Protein AF-A0A3N4K0V0-F1 (afdb_monomer)

Structure (mmCIF, N/CA/C/O backbone):
data_AF-A0A3N4K0V0-F1
#
_entry.id   AF-A0A3N4K0V0-F1
#
loop_
_atom_site.group_PDB
_atom_site.id
_atom_site.type_symbol
_atom_site.label_atom_id
_atom_site.label_alt_id
_atom_site.label_comp_id
_atom_site.label_asym_id
_atom_site.label_entity_id
_atom_site.label_seq_id
_atom_site.pdbx_PDB_ins_code
_atom_site.Cartn_x
_atom_site.Cartn_y
_atom_site.Cartn_z
_atom_site.occupancy
_atom_site.B_iso_or_equiv
_atom_site.auth_seq_id
_atom_site.auth_comp_id
_atom_site.auth_asym_id
_atom_site.auth_atom_id
_atom_site.pdbx_PDB_model_num
ATOM 1 N N . MET A 1 1 ? -32.988 -6.439 -6.961 1.00 41.31 1 MET A N 1
ATOM 2 C CA . MET A 1 1 ? -33.880 -6.142 -5.825 1.00 41.31 1 MET A CA 1
ATOM 3 C C . MET A 1 1 ? -33.359 -4.898 -5.135 1.00 41.31 1 MET A C 1
ATOM 5 O O . MET A 1 1 ? -32.153 -4.796 -4.971 1.00 41.31 1 MET A O 1
ATOM 9 N N . SER A 1 2 ? -34.282 -3.987 -4.830 1.00 41.78 2 SER A N 1
ATOM 10 C CA . SER A 1 2 ? -34.137 -2.714 -4.108 1.00 41.78 2 SER A CA 1
ATOM 11 C C . SER A 1 2 ? -33.222 -1.644 -4.708 1.00 41.78 2 SER A C 1
ATOM 13 O O . SER A 1 2 ? -32.041 -1.528 -4.411 1.00 41.78 2 SER A O 1
ATOM 15 N N . SER A 1 3 ? -33.860 -0.829 -5.545 1.00 39.66 3 SER A N 1
ATOM 16 C CA . SER A 1 3 ? -33.583 0.585 -5.778 1.00 39.66 3 SER A CA 1
ATOM 17 C C . SER A 1 3 ? -33.967 1.415 -4.550 1.00 39.66 3 SER A C 1
ATOM 19 O O . SER A 1 3 ? -35.097 1.285 -4.080 1.00 39.66 3 SER A O 1
ATOM 21 N N . GLU A 1 4 ? -33.095 2.312 -4.098 1.00 46.34 4 GLU A N 1
ATOM 22 C CA . GLU A 1 4 ? -33.439 3.337 -3.110 1.00 46.34 4 GLU A CA 1
ATOM 23 C C . GLU A 1 4 ? -33.305 4.716 -3.769 1.00 46.34 4 GLU A C 1
ATOM 25 O O . GLU A 1 4 ? -32.221 5.164 -4.141 1.00 46.34 4 GLU A O 1
ATOM 30 N N . GLN A 1 5 ? -34.469 5.312 -4.027 1.00 38.06 5 GLN A N 1
ATOM 31 C CA . GLN A 1 5 ? -34.673 6.660 -4.544 1.00 38.06 5 GLN A CA 1
ATOM 32 C C . GLN A 1 5 ? -34.689 7.629 -3.362 1.00 38.06 5 GLN A C 1
ATOM 34 O O . GLN A 1 5 ? -35.466 7.438 -2.429 1.00 38.06 5 GLN A O 1
ATOM 39 N N . THR A 1 6 ? -33.900 8.696 -3.422 1.00 44.09 6 THR A N 1
ATOM 40 C CA . THR A 1 6 ? -34.051 9.853 -2.535 1.00 44.09 6 THR A CA 1
ATOM 41 C C . THR A 1 6 ? -34.796 10.963 -3.277 1.00 44.09 6 THR A C 1
ATOM 43 O O . THR A 1 6 ? -34.427 11.373 -4.378 1.00 44.09 6 THR A O 1
ATOM 46 N N . ALA A 1 7 ? -35.917 11.381 -2.691 1.00 43.84 7 ALA A N 1
ATOM 47 C CA . ALA A 1 7 ? -36.845 12.381 -3.209 1.00 43.84 7 ALA A CA 1
ATOM 48 C C . ALA A 1 7 ? -36.354 13.823 -2.949 1.00 43.84 7 ALA A C 1
ATOM 50 O O . ALA A 1 7 ? -35.669 14.049 -1.951 1.00 43.84 7 ALA A O 1
ATOM 51 N N . PRO A 1 8 ? -36.727 14.811 -3.786 1.00 46.00 8 PRO A N 1
ATOM 52 C CA . PRO A 1 8 ? -36.491 16.225 -3.504 1.00 46.00 8 PRO A CA 1
ATOM 53 C C . PRO A 1 8 ? -37.665 16.879 -2.754 1.00 46.00 8 PRO A C 1
ATOM 55 O O . PRO A 1 8 ? -38.835 16.669 -3.079 1.00 46.00 8 PRO A O 1
ATOM 58 N N . GLU A 1 9 ? -37.320 17.702 -1.765 1.00 40.44 9 GLU A N 1
ATOM 59 C CA . GLU A 1 9 ? -38.230 18.479 -0.922 1.00 40.44 9 GLU A CA 1
ATOM 60 C C . GLU A 1 9 ? -38.984 19.573 -1.696 1.00 40.44 9 GLU A C 1
ATOM 62 O O . GLU A 1 9 ? -38.449 20.285 -2.548 1.00 40.44 9 GLU A O 1
ATOM 67 N N . THR A 1 10 ? -40.264 19.703 -1.358 1.00 38.12 10 THR A N 1
ATOM 68 C CA . THR A 1 10 ? -41.243 20.646 -1.899 1.00 38.12 10 THR A CA 1
ATOM 69 C C . THR A 1 10 ? -41.242 21.965 -1.119 1.00 38.12 10 THR A C 1
ATOM 71 O O . THR A 1 10 ? -41.500 21.965 0.083 1.00 38.12 10 THR A O 1
ATOM 74 N N . CYS A 1 11 ? -41.057 23.100 -1.800 1.00 35.03 11 CYS A N 1
ATOM 75 C CA . CYS A 1 11 ? -41.307 24.435 -1.240 1.00 35.03 11 CYS A CA 1
ATOM 76 C C . CYS A 1 11 ? -42.774 24.863 -1.473 1.00 35.03 11 CYS A C 1
ATOM 78 O O . CYS A 1 11 ? -43.262 24.736 -2.598 1.00 35.03 11 CYS A O 1
ATOM 80 N N . PRO A 1 12 ? -43.487 25.401 -0.463 1.00 39.50 12 PRO A N 1
ATOM 81 C CA . PRO A 1 12 ? -44.901 25.747 -0.587 1.00 39.50 12 PRO A CA 1
ATOM 82 C C . PRO A 1 12 ? -45.135 27.117 -1.243 1.00 39.50 12 PRO A C 1
ATOM 84 O O . PRO A 1 12 ? -44.586 28.141 -0.834 1.00 39.50 12 PRO A O 1
ATOM 87 N N . SER A 1 13 ? -46.025 27.137 -2.239 1.00 32.25 13 SER A N 1
ATOM 88 C CA . SER A 1 13 ? -46.573 28.336 -2.877 1.00 32.25 13 SER A CA 1
ATOM 89 C C . SER A 1 13 ? -47.616 29.007 -1.978 1.00 32.25 13 SER A C 1
ATOM 91 O O . SER A 1 13 ? -48.658 28.412 -1.694 1.00 32.25 13 SER A O 1
ATOM 93 N N . LYS A 1 14 ? -47.389 30.262 -1.578 1.00 32.72 14 LYS A N 1
ATOM 94 C CA . LYS A 1 14 ? -48.397 31.086 -0.900 1.00 32.72 14 LYS A CA 1
ATOM 95 C C . LYS A 1 14 ? -48.965 32.104 -1.889 1.00 32.72 14 LYS A C 1
ATOM 97 O O . LYS A 1 14 ? -48.286 33.055 -2.267 1.00 32.72 14 LYS A O 1
ATOM 102 N N . LEU A 1 15 ? -50.204 31.860 -2.323 1.00 32.38 15 LEU A N 1
ATOM 103 C CA . LEU A 1 15 ? -51.049 32.839 -3.000 1.00 32.38 15 LEU A CA 1
ATOM 104 C C . LEU A 1 15 ? -51.332 34.008 -2.045 1.00 32.38 15 LEU A C 1
ATOM 106 O O . LEU A 1 15 ? -51.715 33.794 -0.897 1.00 32.38 15 LEU A O 1
ATOM 110 N N . SER A 1 16 ? -51.183 35.230 -2.545 1.00 32.41 16 SER A N 1
ATOM 111 C CA . SER A 1 16 ? -51.644 36.458 -1.903 1.00 32.41 16 SER A CA 1
ATOM 112 C C . SER A 1 16 ? -52.397 37.256 -2.956 1.00 32.41 16 SER A C 1
ATOM 114 O O . SER A 1 16 ? -51.795 37.816 -3.869 1.00 32.41 16 SER A O 1
ATOM 116 N N . GLN A 1 17 ? -53.720 37.228 -2.841 1.00 32.75 17 GLN A N 1
ATOM 117 C CA . GLN A 1 17 ? -54.659 38.010 -3.633 1.00 32.75 17 GLN A CA 1
ATOM 118 C C . GLN A 1 17 ? -54.507 39.491 -3.270 1.00 32.75 17 GLN A C 1
ATOM 120 O O . GLN A 1 17 ? -54.453 39.851 -2.097 1.00 32.75 17 GLN A O 1
ATOM 125 N N . SER A 1 18 ? -54.395 40.331 -4.292 1.00 32.50 18 SER A N 1
ATOM 126 C CA . SER A 1 18 ? -54.397 41.786 -4.200 1.00 32.50 18 SER A CA 1
ATOM 127 C C . SER A 1 18 ? -55.825 42.301 -4.376 1.00 32.50 18 SER A C 1
ATOM 129 O O . SER A 1 18 ? -56.361 42.249 -5.482 1.00 32.50 18 SER A O 1
ATOM 131 N N . GLU A 1 19 ? -56.419 42.813 -3.303 1.00 33.03 19 GLU A N 1
ATOM 132 C CA . GLU A 1 19 ? -57.543 43.749 -3.364 1.00 33.03 19 GLU A CA 1
ATOM 133 C C . GLU A 1 19 ? -56.994 45.179 -3.461 1.00 33.03 19 GLU A C 1
ATOM 135 O O . GLU A 1 19 ? -56.070 45.569 -2.746 1.00 33.03 19 GLU A O 1
ATOM 140 N N . SER A 1 20 ? -57.542 45.973 -4.374 1.00 30.69 20 SER A N 1
ATOM 141 C CA . SER A 1 20 ? -57.322 47.417 -4.449 1.00 30.69 20 SER A CA 1
ATOM 142 C C . SER A 1 20 ? -58.656 48.058 -4.803 1.00 30.69 20 SER A C 1
ATOM 144 O O . SER A 1 20 ? -59.181 47.829 -5.890 1.00 30.69 20 SER A O 1
ATOM 146 N N . ALA A 1 21 ? -59.208 48.806 -3.849 1.00 32.34 21 ALA A N 1
ATOM 147 C CA . ALA A 1 21 ? -60.343 49.698 -4.033 1.00 32.34 21 ALA A CA 1
ATOM 148 C C . ALA A 1 21 ? -59.834 51.128 -4.285 1.00 32.34 21 ALA A C 1
ATOM 150 O O . ALA A 1 21 ? -58.782 51.526 -3.785 1.00 32.34 21 ALA A O 1
ATOM 151 N N . GLU A 1 22 ? -60.589 51.845 -5.109 1.00 30.88 22 GLU A N 1
ATOM 152 C CA . GLU A 1 22 ? -60.308 53.143 -5.723 1.00 30.88 22 GLU A CA 1
ATOM 153 C C . GLU A 1 22 ? -60.374 54.363 -4.779 1.00 30.88 22 GLU A C 1
ATOM 155 O O . GLU A 1 22 ? -60.818 54.280 -3.635 1.00 30.88 22 GLU A O 1
ATOM 160 N N . THR A 1 23 ? -60.056 55.517 -5.395 1.00 28.92 23 THR A N 1
ATOM 161 C CA . THR A 1 23 ? -60.282 56.944 -5.056 1.00 28.92 23 THR A CA 1
ATOM 162 C C . THR A 1 23 ? -59.020 57.674 -4.569 1.00 28.92 23 THR A C 1
ATOM 164 O O . THR A 1 23 ? -58.306 57.179 -3.712 1.00 28.92 23 THR A O 1
ATOM 167 N N . SER A 1 24 ? -58.617 58.837 -5.092 1.00 31.50 24 SER A N 1
ATOM 168 C CA . SER A 1 24 ? -59.225 59.779 -6.040 1.00 31.50 24 SER A CA 1
ATOM 169 C C . SER A 1 24 ? -58.142 60.675 -6.669 1.00 31.50 24 SER A C 1
ATOM 171 O O . SER A 1 24 ? -57.280 61.186 -5.962 1.00 31.50 24 SER A O 1
ATOM 173 N N . ASP A 1 25 ? -58.239 60.839 -7.986 1.00 31.45 25 ASP A N 1
ATOM 174 C CA . ASP A 1 25 ? -58.226 62.086 -8.770 1.00 31.45 25 ASP A CA 1
ATOM 175 C C . ASP A 1 25 ? -57.267 63.252 -8.425 1.00 31.45 25 ASP A C 1
ATOM 177 O O . ASP A 1 25 ? -57.348 63.853 -7.358 1.00 31.45 25 ASP A O 1
ATOM 181 N N . ALA A 1 26 ? -56.452 63.645 -9.416 1.00 31.94 26 ALA A N 1
ATOM 182 C CA . ALA A 1 26 ? -56.262 65.042 -9.835 1.00 31.94 26 ALA A CA 1
ATOM 183 C C . ALA A 1 26 ? -55.381 65.110 -11.097 1.00 31.94 26 ALA A C 1
ATOM 185 O O . ALA A 1 26 ? -54.166 64.899 -11.066 1.00 31.94 26 ALA A O 1
ATOM 186 N N . ALA A 1 27 ? -56.013 65.438 -12.221 1.00 39.12 27 ALA A N 1
ATOM 187 C CA . ALA A 1 27 ? -55.373 65.753 -13.489 1.00 39.12 27 ALA A CA 1
ATOM 188 C C . ALA A 1 27 ? -54.547 67.055 -13.425 1.00 39.12 27 ALA A C 1
ATOM 190 O O . ALA A 1 27 ? -55.022 68.088 -12.955 1.00 39.12 27 ALA A O 1
ATOM 191 N N . SER A 1 28 ? -53.351 67.044 -14.023 1.00 35.94 28 SER A N 1
ATOM 192 C CA . SER A 1 28 ? -52.790 68.242 -14.651 1.00 35.94 28 SER A CA 1
ATOM 193 C C . SER A 1 28 ? -51.857 67.888 -15.810 1.00 35.94 28 SER A C 1
ATOM 195 O O . SER A 1 28 ? -51.161 66.876 -15.812 1.00 35.94 28 SER A O 1
ATOM 197 N N . SER A 1 29 ? -51.942 68.709 -16.844 1.00 37.53 29 SER A N 1
ATOM 198 C CA . SER A 1 29 ? -51.601 68.453 -18.239 1.00 37.53 29 SER A CA 1
ATOM 199 C C . SER A 1 29 ? -50.154 68.781 -18.636 1.00 37.53 29 SER A C 1
ATOM 201 O O . SER A 1 29 ? -49.642 69.833 -18.276 1.00 37.53 29 SER A O 1
ATOM 203 N N . ALA A 1 30 ? -49.616 67.933 -19.524 1.00 46.97 30 ALA A N 1
ATOM 204 C CA . ALA A 1 30 ? -48.718 68.212 -20.659 1.00 46.97 30 ALA A CA 1
ATOM 205 C C . ALA A 1 30 ? -47.314 68.833 -20.441 1.00 46.97 30 ALA A C 1
ATOM 207 O O . ALA A 1 30 ? -47.181 70.034 -20.244 1.00 46.97 30 ALA A O 1
ATOM 208 N N . THR A 1 31 ? -46.268 68.041 -20.736 1.00 40.03 31 THR A N 1
ATOM 209 C CA . THR A 1 31 ? -44.983 68.491 -21.326 1.00 40.03 31 THR A CA 1
ATOM 210 C C . THR A 1 31 ? -44.337 67.371 -22.179 1.00 40.03 31 THR A C 1
ATOM 212 O O . THR A 1 31 ? -44.495 66.190 -21.866 1.00 40.03 31 THR A O 1
ATOM 215 N N . PRO A 1 32 ? -43.604 67.692 -23.268 1.00 48.66 32 PRO A N 1
ATOM 216 C CA . PRO A 1 32 ? -43.057 66.719 -24.226 1.00 48.66 32 PRO A CA 1
ATOM 217 C C . PRO A 1 32 ? -41.686 66.128 -23.831 1.00 48.66 32 PRO A C 1
ATOM 219 O O . PRO A 1 32 ? -41.049 65.470 -24.652 1.00 48.66 32 PRO A O 1
ATOM 222 N N . GLU A 1 33 ? -41.219 66.323 -22.594 1.00 45.56 33 GLU A N 1
ATOM 223 C CA . GLU A 1 33 ? -39.865 65.921 -22.164 1.00 45.56 33 GLU A CA 1
ATOM 224 C C . GLU A 1 33 ? -39.756 64.465 -21.671 1.00 45.56 33 GLU A C 1
ATOM 226 O O . GLU A 1 33 ? -38.675 63.876 -21.677 1.00 45.56 33 GLU A O 1
ATOM 231 N N . LEU A 1 34 ? -40.881 63.824 -21.337 1.00 52.41 34 LEU A N 1
ATOM 232 C CA . LEU A 1 34 ? -40.920 62.426 -20.877 1.00 52.41 34 LEU A CA 1
ATOM 233 C C . LEU A 1 34 ? -40.631 61.401 -21.992 1.00 52.41 34 LEU A C 1
ATOM 235 O O . LEU A 1 34 ? -40.335 60.240 -21.710 1.00 52.41 34 LEU A O 1
ATOM 239 N N . SER A 1 35 ? -40.701 61.808 -23.263 1.00 57.34 35 SER A N 1
ATOM 240 C CA . SER A 1 35 ? -40.492 60.925 -24.419 1.00 57.34 35 SER A CA 1
ATOM 241 C C . SER A 1 35 ? -39.008 60.634 -24.681 1.00 57.34 35 SER A C 1
ATOM 243 O O . SER A 1 35 ? -38.644 59.504 -25.019 1.00 57.34 35 SER A O 1
ATOM 245 N N . ASN A 1 36 ? -38.124 61.610 -24.458 1.00 62.75 36 ASN A N 1
ATOM 246 C CA . ASN A 1 36 ? -36.676 61.438 -24.609 1.00 62.75 36 ASN A CA 1
ATOM 247 C C . ASN A 1 36 ? -36.088 60.556 -23.498 1.00 62.75 36 ASN A C 1
ATOM 249 O O . ASN A 1 36 ? -35.299 59.657 -23.780 1.00 62.75 36 ASN A O 1
ATOM 253 N N . ASP A 1 37 ? -36.543 60.721 -22.257 1.00 69.25 37 ASP A N 1
ATOM 254 C CA . ASP A 1 37 ? -36.121 59.873 -21.136 1.00 69.25 37 ASP A CA 1
ATOM 255 C C . ASP A 1 37 ? -36.690 58.439 -21.263 1.00 69.25 37 ASP A C 1
ATOM 257 O O . ASP A 1 37 ? -35.994 57.443 -21.058 1.00 69.25 37 ASP A O 1
ATOM 261 N N . ALA A 1 38 ? -37.933 58.287 -21.740 1.00 75.44 38 ALA A N 1
ATOM 262 C CA . ALA A 1 38 ? -38.512 56.973 -22.037 1.00 75.44 38 ALA A CA 1
ATOM 263 C C . ALA A 1 38 ? -37.786 56.238 -23.182 1.00 75.44 38 ALA A C 1
ATOM 265 O O . ALA A 1 38 ? -37.598 55.016 -23.114 1.00 75.44 38 ALA A O 1
ATOM 266 N N . THR A 1 39 ? -37.351 56.959 -24.222 1.00 79.88 39 THR A N 1
ATOM 267 C CA . THR A 1 39 ? -36.578 56.379 -25.333 1.00 79.88 39 THR A CA 1
ATOM 268 C C . THR A 1 39 ? -35.140 56.051 -24.931 1.00 79.88 39 THR A C 1
ATOM 270 O O . THR A 1 39 ? -34.632 55.009 -25.351 1.00 79.88 39 THR A O 1
ATOM 273 N N . GLN A 1 40 ? -34.497 56.849 -24.073 1.00 82.31 40 GLN A N 1
ATOM 274 C CA . GLN A 1 40 ? -33.197 56.516 -23.475 1.00 82.31 40 GLN A CA 1
ATOM 275 C C . GLN A 1 40 ? -33.295 55.276 -22.572 1.00 82.31 40 GLN A C 1
ATOM 277 O O . GLN A 1 40 ? -32.576 54.303 -22.797 1.00 82.31 40 GLN A O 1
ATOM 282 N N . LYS A 1 41 ? -34.287 55.207 -21.675 1.00 86.56 41 LYS A N 1
ATOM 283 C CA . LYS A 1 41 ? -34.573 54.012 -20.856 1.00 86.56 41 LYS A CA 1
ATOM 284 C C . LYS A 1 41 ? -34.899 52.770 -21.695 1.00 86.56 41 LYS A C 1
ATOM 286 O O . LYS A 1 41 ? -34.623 51.645 -21.275 1.00 86.56 41 LYS A O 1
ATOM 291 N N . ALA A 1 42 ? -35.507 52.928 -22.873 1.00 87.50 42 ALA A N 1
ATOM 292 C CA . ALA A 1 42 ? -35.747 51.823 -23.805 1.00 87.50 42 ALA A CA 1
ATOM 293 C C . ALA A 1 42 ? -34.453 51.329 -24.473 1.00 87.50 42 ALA A C 1
ATOM 295 O O . ALA A 1 42 ? -34.267 50.118 -24.618 1.00 87.50 42 ALA A O 1
ATOM 296 N N . LYS A 1 43 ? -33.538 52.242 -24.824 1.00 88.50 43 LYS A N 1
ATOM 297 C CA . LYS A 1 43 ? -32.204 51.906 -25.346 1.00 88.50 43 LYS A CA 1
ATOM 298 C C . LYS A 1 43 ? -31.355 51.194 -24.291 1.00 88.50 43 LYS A C 1
ATOM 300 O O . LYS A 1 43 ? -30.834 50.121 -24.579 1.00 88.50 43 LYS A O 1
ATOM 305 N N . GLU A 1 44 ? -31.329 51.683 -23.054 1.00 90.19 44 GLU A N 1
ATOM 306 C CA . GLU A 1 44 ? -30.633 51.027 -21.936 1.00 90.19 44 GLU A CA 1
ATOM 307 C C . GLU A 1 44 ? -31.186 49.625 -21.636 1.00 90.19 44 GLU A C 1
ATOM 309 O O . GLU A 1 44 ? -30.430 48.682 -21.389 1.00 90.19 44 GLU A O 1
ATOM 314 N N . ARG A 1 45 ? -32.515 49.444 -21.695 1.00 89.88 45 ARG A N 1
ATOM 315 C CA . ARG A 1 45 ? -33.146 48.116 -21.586 1.00 89.88 45 ARG A CA 1
ATOM 316 C C . ARG A 1 45 ? -32.734 47.196 -22.735 1.00 89.88 45 ARG A C 1
ATOM 318 O O . ARG A 1 45 ? -32.446 46.023 -22.494 1.00 89.88 45 ARG A O 1
ATOM 325 N N . ALA A 1 46 ? -32.665 47.708 -23.963 1.00 90.81 46 ALA A N 1
ATOM 326 C CA . ALA A 1 46 ? -32.212 46.942 -25.122 1.00 90.81 46 ALA A CA 1
ATOM 327 C C . ALA A 1 46 ? -30.725 46.559 -25.021 1.00 90.81 46 ALA A C 1
ATOM 329 O O . ALA A 1 46 ? -30.350 45.442 -25.380 1.00 90.81 46 ALA A O 1
ATOM 330 N N . GLU A 1 47 ? -29.879 47.443 -24.498 1.00 92.69 47 GLU A N 1
ATOM 331 C CA . GLU A 1 47 ? -28.461 47.179 -24.238 1.00 92.69 47 GLU A CA 1
ATOM 332 C C . GLU A 1 47 ? -28.266 46.153 -23.122 1.00 92.69 47 GLU A C 1
ATOM 334 O O . GLU A 1 47 ? -27.537 45.177 -23.316 1.00 92.69 47 GLU A O 1
ATOM 339 N N . ARG A 1 48 ? -28.995 46.276 -22.003 1.00 92.75 48 ARG A N 1
ATOM 340 C CA . ARG A 1 48 ? -29.033 45.244 -20.953 1.00 92.75 48 ARG A CA 1
ATOM 341 C C . ARG A 1 48 ? -29.489 43.896 -21.497 1.00 92.75 48 ARG A C 1
ATOM 343 O O . ARG A 1 48 ? -28.890 42.875 -21.167 1.00 92.75 48 ARG A O 1
ATOM 350 N N . TRP A 1 49 ? -30.506 43.866 -22.355 1.00 93.81 49 TRP A N 1
ATOM 351 C CA . TRP A 1 49 ? -30.984 42.626 -22.967 1.00 93.81 49 TRP A CA 1
ATOM 352 C C . TRP A 1 49 ? -29.956 42.012 -23.926 1.00 93.81 49 TRP A C 1
ATOM 354 O O . TRP A 1 49 ? -29.724 40.802 -23.893 1.00 93.81 49 TRP A O 1
ATOM 364 N N . LYS A 1 50 ? -29.268 42.832 -24.732 1.00 94.81 50 LYS A N 1
ATOM 365 C CA . LYS A 1 50 ? -28.148 42.380 -25.575 1.00 94.81 50 LYS A CA 1
ATOM 366 C C . LYS A 1 50 ? -27.000 41.825 -24.728 1.00 94.81 50 LYS A C 1
ATOM 368 O O . LYS A 1 50 ? -26.480 40.757 -25.052 1.00 94.81 50 LYS A O 1
ATOM 373 N N . ALA A 1 51 ? -26.647 42.491 -23.628 1.00 94.81 51 ALA A N 1
ATOM 374 C CA . ALA A 1 51 ? -25.633 42.023 -22.686 1.00 94.81 51 ALA A CA 1
ATOM 375 C C . ALA A 1 51 ? -26.039 40.696 -22.022 1.00 94.81 51 ALA A C 1
ATOM 377 O O . ALA A 1 51 ? -25.233 39.766 -21.963 1.00 94.81 51 ALA A O 1
ATOM 378 N N . LEU A 1 52 ? -27.303 40.560 -21.609 1.00 95.06 52 LEU A N 1
ATOM 379 C CA . LEU A 1 52 ? -27.857 39.328 -21.044 1.00 95.06 52 LEU A CA 1
ATOM 380 C C . LEU A 1 52 ? -27.821 38.178 -22.058 1.00 95.06 52 LEU A C 1
ATOM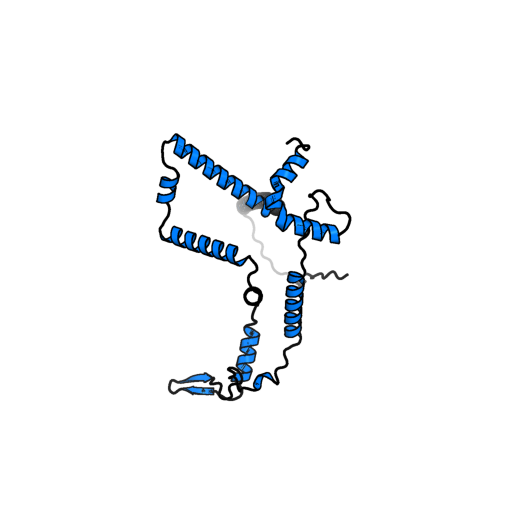 382 O O . LEU A 1 52 ? -27.376 37.080 -21.733 1.00 95.06 52 LEU A O 1
ATOM 386 N N . LYS A 1 53 ? -28.209 38.437 -23.311 1.00 94.69 53 LYS A N 1
ATOM 387 C CA . LYS A 1 53 ? -28.150 37.455 -24.403 1.00 94.69 53 LYS A CA 1
ATOM 388 C C . LYS A 1 53 ? -26.710 37.049 -24.724 1.00 94.69 53 LYS A C 1
ATOM 390 O O . LYS A 1 53 ? -26.444 35.874 -24.966 1.00 94.69 53 LYS A O 1
ATOM 395 N N . GLY A 1 54 ? -25.772 37.997 -24.691 1.00 95.81 54 GLY A N 1
ATOM 396 C CA . GLY A 1 54 ? -24.340 37.727 -24.821 1.00 95.81 54 GLY A CA 1
ATOM 397 C C . GLY A 1 54 ? -23.807 36.856 -23.681 1.00 95.81 54 GLY A C 1
ATOM 398 O O . GLY A 1 54 ? -23.086 35.892 -23.932 1.00 95.81 54 GLY A O 1
ATOM 399 N N . ARG A 1 55 ? -24.212 37.141 -22.438 1.00 95.31 55 ARG A N 1
ATOM 400 C CA . ARG A 1 55 ? -23.865 36.334 -21.260 1.00 95.31 55 ARG A CA 1
ATOM 401 C C . ARG A 1 55 ? -24.435 34.918 -21.352 1.00 95.31 55 ARG A C 1
ATOM 403 O O . ARG A 1 55 ? -23.687 33.976 -21.125 1.00 95.31 55 ARG A O 1
ATOM 410 N N . ALA A 1 56 ? -25.696 34.769 -21.758 1.00 95.50 56 ALA A N 1
ATOM 411 C CA . ALA A 1 56 ? -26.349 33.470 -21.928 1.00 95.50 56 ALA A CA 1
ATOM 412 C C . ALA A 1 56 ? -25.677 32.602 -23.009 1.00 95.50 56 ALA A C 1
ATOM 414 O O . ALA A 1 56 ? -25.512 31.396 -22.834 1.00 95.50 56 ALA A O 1
ATOM 415 N N . LYS A 1 57 ? -25.233 33.210 -24.119 1.00 95.38 57 LYS A N 1
ATOM 416 C CA . LYS A 1 57 ? -24.456 32.502 -25.149 1.00 95.38 57 LYS A CA 1
ATOM 417 C C . LYS A 1 57 ? -23.096 32.043 -24.622 1.00 95.38 57 LYS A C 1
ATOM 419 O O . LYS A 1 57 ? -22.745 30.880 -24.787 1.00 95.38 57 LYS A O 1
ATOM 424 N N . LYS A 1 58 ? -22.361 32.929 -23.939 1.00 96.12 58 LYS A N 1
ATOM 425 C CA . LYS A 1 58 ? -21.061 32.595 -23.333 1.00 96.12 58 LYS A CA 1
ATOM 426 C C . LYS A 1 58 ? -21.190 31.471 -22.306 1.00 96.12 58 LYS A C 1
ATOM 428 O O . LYS A 1 58 ? -20.393 30.543 -22.342 1.00 96.12 58 LYS A O 1
ATOM 433 N N . SER A 1 59 ? -22.202 31.511 -21.436 1.00 95.88 59 SER A N 1
ATOM 434 C CA . SER A 1 59 ? -22.428 30.436 -20.464 1.00 95.88 59 SER A CA 1
ATOM 435 C C . SER A 1 59 ? -22.758 29.111 -21.149 1.00 95.88 59 SER A C 1
ATOM 437 O O . SER A 1 59 ? -22.202 28.090 -20.773 1.00 95.88 59 SER A O 1
ATOM 439 N N . ALA A 1 60 ? -23.585 29.110 -22.200 1.00 95.44 60 ALA A N 1
ATOM 440 C CA . ALA A 1 60 ? -23.882 27.888 -22.949 1.00 95.44 60 ALA A CA 1
ATOM 441 C C . ALA A 1 60 ? -22.627 27.285 -23.612 1.00 95.44 60 ALA A C 1
ATOM 443 O O . ALA A 1 60 ? -22.434 26.069 -23.599 1.00 95.44 60 ALA A O 1
ATOM 444 N N . GLU A 1 61 ? -21.745 28.122 -24.164 1.00 96.38 61 GLU A N 1
ATOM 445 C CA . GLU A 1 61 ? -20.479 27.675 -24.751 1.00 96.38 61 GLU A CA 1
ATOM 446 C C . GLU A 1 61 ? -19.492 27.141 -23.709 1.00 96.38 61 GLU A C 1
ATOM 448 O O . GLU A 1 61 ? -18.845 26.124 -23.966 1.00 96.38 61 GLU A O 1
ATOM 453 N N . VAL A 1 62 ? -19.375 27.806 -22.555 1.00 97.19 62 VAL A N 1
ATOM 454 C CA . VAL A 1 62 ? -18.529 27.361 -21.436 1.00 97.19 62 VAL A CA 1
ATOM 455 C C . VAL A 1 62 ? -19.037 26.030 -20.896 1.00 97.19 62 VAL A C 1
ATOM 457 O O . VAL A 1 62 ? -18.275 25.068 -20.902 1.00 97.19 62 VAL A O 1
ATOM 460 N N . ASN A 1 63 ? -20.333 25.922 -20.588 1.00 96.00 63 ASN A N 1
ATOM 461 C CA . ASN A 1 63 ? -20.942 24.679 -20.110 1.00 96.00 63 ASN A CA 1
ATOM 462 C C . ASN A 1 63 ? -20.713 23.535 -21.106 1.00 96.00 63 ASN A C 1
ATOM 464 O O . ASN A 1 63 ? -20.329 22.434 -20.725 1.00 96.00 63 ASN A O 1
ATOM 468 N N . ARG A 1 64 ? -20.872 23.789 -22.413 1.00 96.06 64 ARG A N 1
ATOM 469 C CA . ARG A 1 64 ? -20.603 22.777 -23.442 1.00 96.06 64 ARG A CA 1
ATOM 470 C C . ARG A 1 64 ? -19.133 22.349 -23.450 1.00 96.06 64 ARG A C 1
ATOM 472 O O . ARG A 1 64 ? -18.844 21.160 -23.567 1.00 96.06 64 ARG A O 1
ATOM 479 N N . LYS A 1 65 ? -18.196 23.298 -23.354 1.00 96.94 65 LYS A N 1
ATOM 480 C CA . LYS A 1 65 ? -16.754 23.004 -23.289 1.00 96.94 65 LYS A CA 1
ATOM 481 C C . LYS A 1 65 ? -16.402 22.196 -22.040 1.00 96.94 65 LYS A C 1
ATOM 483 O O . LYS A 1 65 ? -15.606 21.266 -22.156 1.00 96.94 65 LYS A O 1
ATOM 488 N N . GLU A 1 66 ? -17.005 22.517 -20.900 1.00 96.44 66 GLU A N 1
ATOM 489 C CA . GLU A 1 66 ? -16.812 21.811 -19.631 1.00 96.44 66 GLU A CA 1
ATOM 490 C C . GLU A 1 66 ? -17.361 20.387 -19.685 1.00 96.44 66 GLU A C 1
ATOM 492 O O . GLU A 1 66 ? -16.607 19.464 -19.402 1.00 96.44 66 GLU A O 1
ATOM 497 N N . VAL A 1 67 ? -18.579 20.174 -20.194 1.00 97.12 67 VAL A N 1
ATOM 498 C CA . VAL A 1 67 ? -19.149 18.825 -20.387 1.00 97.12 67 VAL A CA 1
ATOM 499 C C . VAL A 1 67 ? -18.238 17.955 -21.261 1.00 97.12 67 VAL A C 1
ATOM 501 O O . VAL A 1 67 ? -17.959 16.800 -20.936 1.00 97.12 67 VAL A O 1
ATOM 504 N N . TYR A 1 68 ? -17.707 18.500 -22.361 1.00 96.44 68 TYR A N 1
ATOM 505 C CA . TYR A 1 68 ? -16.742 17.763 -23.182 1.00 96.44 68 TYR A CA 1
ATOM 506 C C . TYR A 1 68 ? -15.404 17.532 -22.467 1.00 96.44 68 TYR A C 1
ATOM 508 O O . TYR A 1 68 ? -14.773 16.498 -22.686 1.00 96.44 68 TYR A O 1
ATOM 516 N N . ALA A 1 69 ? -14.943 18.471 -21.639 1.00 95.00 69 ALA A N 1
ATOM 517 C CA . ALA A 1 69 ? -13.716 18.318 -20.863 1.00 95.00 69 ALA A CA 1
ATOM 518 C C . ALA A 1 69 ? -13.863 17.264 -19.758 1.00 95.00 69 ALA A C 1
ATOM 520 O O . ALA A 1 69 ? -12.965 16.441 -19.603 1.00 95.00 69 ALA A O 1
ATOM 521 N N . GLU A 1 70 ? -14.988 17.232 -19.047 1.00 93.44 70 GLU A N 1
ATOM 522 C CA . GLU A 1 70 ? -15.312 16.201 -18.060 1.00 93.44 70 GLU A CA 1
ATOM 523 C C . GLU A 1 70 ? -15.424 14.829 -18.708 1.00 93.44 70 GLU A C 1
ATOM 525 O O . GLU A 1 70 ? -14.796 13.887 -18.234 1.00 93.44 70 GLU A O 1
ATOM 530 N N . ARG A 1 71 ? -16.105 14.725 -19.857 1.00 95.25 71 ARG A N 1
ATOM 531 C CA . ARG A 1 71 ? -16.152 13.474 -20.621 1.00 95.25 71 ARG A CA 1
ATOM 532 C C . ARG A 1 71 ? -14.755 13.001 -21.026 1.00 95.25 71 ARG A C 1
ATOM 534 O O . ARG A 1 71 ? -14.471 11.812 -20.934 1.00 95.25 71 ARG A O 1
ATOM 541 N N . ARG A 1 72 ? -13.863 13.910 -21.444 1.00 90.44 72 ARG A N 1
ATOM 542 C CA . ARG A 1 72 ? -12.455 13.570 -21.722 1.00 90.44 72 ARG A CA 1
ATOM 543 C C . ARG A 1 72 ? -11.713 13.126 -20.462 1.00 90.44 72 ARG A C 1
ATOM 545 O O . ARG A 1 72 ? -10.984 12.150 -20.532 1.00 90.44 72 ARG A O 1
ATOM 552 N N . ARG A 1 73 ? -11.905 13.799 -19.323 1.00 87.88 73 ARG A N 1
ATOM 553 C CA . ARG A 1 73 ? -11.290 13.413 -18.038 1.00 87.88 73 ARG A CA 1
ATOM 554 C C . ARG A 1 73 ? -11.756 12.032 -17.579 1.00 87.88 73 ARG A C 1
ATOM 556 O O . ARG A 1 73 ? -10.933 11.252 -17.129 1.00 87.88 73 ARG A O 1
ATOM 563 N N . GLN A 1 74 ? -13.042 11.724 -17.738 1.00 87.81 74 GLN A N 1
ATOM 564 C CA . GLN A 1 74 ? -13.616 10.416 -17.411 1.00 87.81 74 GLN A CA 1
ATOM 565 C C . GLN A 1 74 ? -13.159 9.312 -18.373 1.00 87.81 74 GLN A C 1
ATOM 567 O O . GLN A 1 74 ? -13.016 8.168 -17.961 1.00 87.81 74 GLN A O 1
ATOM 572 N N . ALA A 1 75 ? -12.930 9.641 -19.648 1.00 90.00 75 ALA A N 1
ATOM 573 C CA . ALA A 1 75 ? -12.461 8.683 -20.650 1.00 90.00 75 ALA A CA 1
ATOM 574 C C . ALA A 1 75 ? -10.975 8.313 -20.499 1.00 90.00 75 ALA A C 1
ATOM 576 O O . ALA A 1 75 ? -10.532 7.314 -21.060 1.00 90.00 75 ALA A O 1
ATOM 577 N N . VAL A 1 76 ? -10.195 9.125 -19.787 1.00 88.19 76 VAL A N 1
ATOM 578 C CA . VAL A 1 76 ? -8.766 8.896 -19.590 1.00 88.19 76 VAL A CA 1
ATOM 579 C C . VAL A 1 76 ? -8.562 7.991 -18.377 1.00 88.19 76 VAL A C 1
ATOM 581 O O . VAL A 1 76 ? -8.843 8.381 -17.247 1.00 88.19 76 VAL A O 1
ATOM 584 N N . ASP A 1 77 ? -8.037 6.789 -18.612 1.00 88.94 77 ASP A N 1
ATOM 585 C CA . ASP A 1 77 ? -7.651 5.875 -17.537 1.00 88.94 77 ASP A CA 1
ATOM 586 C C . ASP A 1 77 ? -6.445 6.448 -16.758 1.00 88.94 77 ASP A C 1
ATOM 588 O O . ASP A 1 77 ? -5.393 6.709 -17.360 1.00 88.94 77 ASP A O 1
ATOM 592 N N . PRO A 1 78 ? -6.545 6.619 -15.423 1.00 91.12 78 PRO A N 1
ATOM 593 C CA . PRO A 1 78 ? -5.415 7.004 -14.587 1.00 91.12 78 PRO A CA 1
ATOM 594 C C . PRO A 1 78 ? -4.167 6.138 -14.810 1.00 91.12 78 PRO A C 1
ATOM 596 O O . PRO A 1 78 ? -3.056 6.670 -14.814 1.00 91.12 78 PRO A O 1
ATOM 599 N N . SER A 1 79 ? -4.316 4.831 -15.049 1.00 90.19 79 SER A N 1
ATOM 600 C CA . SER A 1 79 ? -3.181 3.923 -15.253 1.00 90.19 79 SER A CA 1
ATOM 601 C C . SER A 1 79 ? -2.362 4.307 -16.494 1.00 90.19 79 SER A C 1
ATOM 603 O O . SER A 1 79 ? -1.138 4.469 -16.419 1.00 90.19 79 SER A O 1
ATOM 605 N N . GLU A 1 80 ? -3.046 4.590 -17.601 1.00 88.81 80 GLU A N 1
ATOM 606 C CA . GLU A 1 80 ? -2.437 5.019 -18.856 1.00 88.81 80 GLU A CA 1
ATOM 607 C C . GLU A 1 80 ? -1.780 6.395 -18.731 1.00 88.81 80 GLU A C 1
ATOM 609 O O . GLU A 1 80 ? -0.677 6.587 -19.243 1.00 88.81 80 GLU A O 1
ATOM 614 N N . THR A 1 81 ? -2.366 7.334 -17.978 1.00 89.81 81 THR A N 1
ATOM 615 C CA . THR A 1 81 ? -1.707 8.635 -17.739 1.00 89.81 81 THR A CA 1
ATOM 616 C C . THR A 1 81 ? -0.392 8.484 -16.990 1.00 89.81 81 THR A C 1
ATOM 618 O O . THR A 1 81 ? 0.604 9.090 -17.379 1.00 89.81 81 THR A O 1
ATOM 621 N N . THR A 1 82 ? -0.342 7.630 -15.961 1.00 92.50 82 THR A N 1
ATOM 622 C CA . THR A 1 82 ? 0.910 7.395 -15.231 1.00 92.50 82 THR A CA 1
ATOM 623 C C . THR A 1 82 ? 1.959 6.731 -16.116 1.00 92.50 82 THR A C 1
ATOM 625 O O . THR A 1 82 ? 3.140 7.061 -16.017 1.00 92.50 82 THR A O 1
ATOM 628 N N . ARG A 1 83 ? 1.542 5.840 -17.025 1.00 93.69 83 ARG A N 1
ATOM 629 C CA . ARG A 1 83 ? 2.429 5.211 -18.007 1.00 93.69 83 ARG A CA 1
ATOM 630 C C . ARG A 1 83 ? 2.977 6.227 -19.008 1.00 93.69 83 ARG A C 1
ATOM 632 O O . ARG A 1 83 ? 4.173 6.206 -19.284 1.00 93.69 83 ARG A O 1
ATOM 639 N N . LEU A 1 84 ? 2.130 7.105 -19.542 1.00 94.38 84 LEU A N 1
ATOM 640 C CA . LEU A 1 84 ? 2.540 8.153 -20.479 1.00 94.38 84 LEU A CA 1
ATOM 641 C C . LEU A 1 84 ? 3.470 9.174 -19.824 1.00 94.38 84 LEU A C 1
ATOM 643 O O . LEU A 1 84 ? 4.487 9.512 -20.421 1.00 94.38 84 LEU A O 1
ATOM 647 N N . ASN A 1 85 ? 3.177 9.597 -18.593 1.00 94.94 85 ASN A N 1
ATOM 648 C CA . ASN A 1 85 ? 4.048 10.505 -17.847 1.00 94.94 85 ASN A CA 1
ATOM 649 C C . ASN A 1 85 ? 5.427 9.877 -17.608 1.00 94.94 85 ASN A C 1
ATOM 651 O O . ASN A 1 85 ? 6.424 10.502 -17.927 1.00 94.94 85 ASN A O 1
ATOM 655 N N . ARG A 1 86 ? 5.505 8.602 -17.195 1.00 95.19 86 ARG A N 1
ATOM 656 C CA . ARG A 1 86 ? 6.800 7.901 -17.067 1.00 95.19 86 ARG A CA 1
ATOM 657 C C . ARG A 1 86 ? 7.586 7.877 -18.378 1.00 95.19 86 ARG A C 1
ATOM 659 O O . ARG A 1 86 ? 8.773 8.173 -18.379 1.00 95.19 86 ARG A O 1
ATOM 666 N N . LYS A 1 87 ? 6.927 7.559 -19.499 1.00 96.31 87 LYS A N 1
ATOM 667 C CA . LYS A 1 87 ? 7.569 7.569 -20.825 1.00 96.31 87 LYS A CA 1
ATOM 668 C C . LYS A 1 87 ? 8.060 8.960 -21.214 1.00 96.31 87 LYS A C 1
ATOM 670 O O . LYS A 1 87 ? 9.114 9.079 -21.830 1.00 96.31 87 LYS A O 1
ATOM 675 N N . ARG A 1 88 ? 7.288 9.993 -20.878 1.00 97.12 88 ARG A N 1
ATOM 676 C CA . ARG A 1 88 ? 7.660 11.388 -21.098 1.00 97.12 88 ARG A CA 1
ATOM 677 C C . ARG A 1 88 ? 8.889 11.756 -20.268 1.00 97.12 88 ARG A C 1
ATOM 679 O O . ARG A 1 88 ? 9.856 12.220 -20.853 1.00 97.12 88 ARG A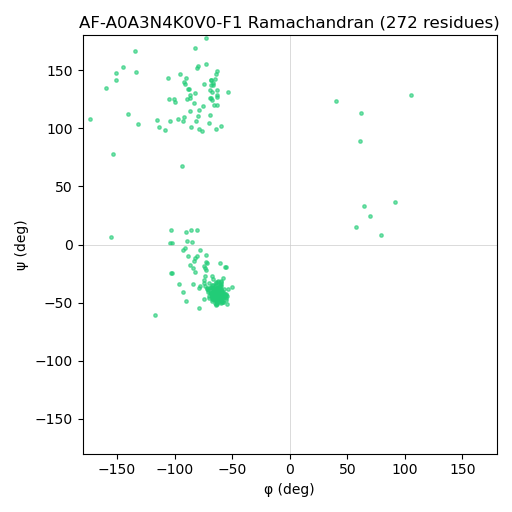 O 1
ATOM 686 N N . ASP A 1 89 ? 8.885 11.473 -18.970 1.00 95.31 89 ASP A N 1
ATOM 687 C CA . ASP A 1 89 ? 10.009 11.758 -18.071 1.00 95.31 89 ASP A CA 1
ATOM 688 C C . ASP A 1 89 ? 11.284 11.021 -18.526 1.00 95.31 89 ASP A C 1
ATOM 690 O O . ASP A 1 89 ? 12.374 11.589 -18.550 1.00 95.31 89 ASP A O 1
ATOM 694 N N . GLU A 1 90 ? 11.158 9.760 -18.957 1.00 95.25 90 GLU A N 1
ATOM 695 C CA . GLU A 1 90 ? 12.264 8.985 -19.535 1.00 95.25 90 GLU A CA 1
ATOM 696 C C . GLU A 1 90 ? 12.792 9.592 -20.843 1.00 95.25 90 GLU A C 1
ATOM 698 O O . GLU A 1 90 ? 13.999 9.562 -21.092 1.00 95.25 90 GLU A O 1
ATOM 703 N N . ALA A 1 91 ? 11.906 10.110 -21.696 1.00 96.81 91 ALA A N 1
ATOM 704 C CA . ALA A 1 91 ? 12.285 10.758 -22.947 1.00 96.81 91 ALA A CA 1
ATOM 705 C C . ALA A 1 91 ? 12.980 12.102 -22.691 1.00 96.81 91 ALA A C 1
ATOM 707 O O . ALA A 1 91 ? 14.042 12.341 -23.258 1.00 96.81 91 ALA A O 1
ATOM 708 N N . GLU A 1 92 ? 12.432 12.930 -21.800 1.00 94.81 92 GLU A N 1
ATOM 709 C CA . GLU A 1 92 ? 13.034 14.197 -21.369 1.00 94.81 92 GLU A CA 1
ATOM 710 C C . GLU A 1 92 ? 14.416 13.958 -20.740 1.00 94.81 92 GLU A C 1
ATOM 712 O O . GLU A 1 92 ? 15.373 14.653 -21.071 1.00 94.81 92 GLU A O 1
ATOM 717 N N . PHE A 1 93 ? 14.567 12.911 -19.921 1.00 92.62 93 PHE A N 1
ATOM 718 C CA . PHE A 1 93 ? 15.858 12.517 -19.354 1.00 92.62 93 PHE A CA 1
ATOM 719 C C . PHE A 1 93 ? 16.884 12.118 -20.423 1.00 92.62 93 PHE A C 1
ATOM 721 O O . PHE A 1 93 ? 18.036 12.550 -20.372 1.00 92.62 93 PHE A O 1
ATOM 728 N N . LYS A 1 94 ? 16.488 11.283 -21.393 1.00 94.38 94 LYS A N 1
ATOM 729 C CA . LYS A 1 94 ? 17.377 10.848 -22.485 1.00 94.38 94 LYS A CA 1
ATOM 730 C C . LYS A 1 94 ? 17.785 12.014 -23.378 1.00 94.38 94 LYS A C 1
ATOM 732 O O . LYS A 1 94 ? 18.945 12.085 -23.765 1.00 94.38 94 LYS A O 1
ATOM 737 N N . LEU A 1 95 ? 16.847 12.913 -23.667 1.00 95.69 95 LEU A N 1
ATOM 738 C CA . LEU A 1 95 ? 17.094 14.122 -24.443 1.00 95.69 95 LEU A CA 1
ATOM 739 C C . LEU A 1 95 ? 18.086 15.031 -23.711 1.00 95.69 95 LEU A C 1
ATOM 741 O O . LEU A 1 95 ? 19.114 15.372 -24.280 1.00 95.69 95 LEU A O 1
ATOM 745 N N . ALA A 1 96 ? 17.857 15.323 -22.428 1.00 91.81 96 ALA A N 1
ATOM 746 C CA . ALA A 1 96 ? 18.768 16.149 -21.636 1.00 91.81 96 ALA A CA 1
ATOM 747 C C . ALA A 1 96 ? 20.171 15.526 -21.492 1.00 91.81 96 ALA A C 1
ATOM 749 O O . ALA A 1 96 ? 21.168 16.244 -21.412 1.00 91.81 96 ALA A O 1
ATOM 750 N N . LYS A 1 97 ? 20.263 14.189 -21.462 1.00 93.69 97 LYS A N 1
ATOM 751 C CA . LYS A 1 97 ? 21.546 13.479 -21.484 1.00 93.69 97 LYS A CA 1
ATOM 752 C C . LYS A 1 97 ? 22.263 13.642 -22.830 1.00 93.69 97 LYS A C 1
ATOM 754 O O . LYS A 1 97 ? 23.460 13.902 -22.816 1.00 93.69 97 LYS A O 1
ATOM 759 N N . ALA A 1 98 ? 21.546 13.510 -23.946 1.00 94.69 98 ALA A N 1
ATOM 760 C CA . ALA A 1 98 ? 22.103 13.693 -25.286 1.00 94.69 98 ALA A CA 1
ATOM 761 C C . ALA A 1 98 ? 22.579 15.138 -25.508 1.00 94.69 98 ALA A C 1
ATOM 763 O O . ALA A 1 98 ? 23.716 15.342 -25.904 1.00 94.69 98 ALA A O 1
ATOM 764 N N . GLU A 1 99 ? 21.774 16.137 -25.131 1.00 94.12 99 GLU A N 1
ATOM 765 C CA . GLU A 1 99 ? 22.166 17.552 -25.218 1.00 94.12 99 GLU A CA 1
ATOM 766 C C . GLU A 1 99 ? 23.421 17.863 -24.389 1.00 94.12 99 GLU A C 1
ATOM 768 O O . GLU A 1 99 ? 24.274 18.638 -24.810 1.00 94.12 99 GLU A O 1
ATOM 773 N N . ALA A 1 100 ? 23.560 17.258 -23.204 1.00 91.25 100 ALA A N 1
ATOM 774 C CA . ALA A 1 100 ? 24.758 17.424 -22.387 1.00 91.25 100 ALA A CA 1
ATOM 775 C C . ALA A 1 100 ? 25.997 16.767 -23.021 1.00 91.25 100 ALA A C 1
ATOM 777 O O . ALA A 1 100 ? 27.087 17.326 -22.912 1.00 91.25 100 ALA A O 1
ATOM 778 N N . GLU A 1 101 ? 25.835 15.617 -23.681 1.00 90.88 101 GLU A N 1
ATOM 779 C CA . GLU A 1 101 ? 26.904 14.939 -24.422 1.00 90.88 101 GLU A CA 1
ATOM 780 C C . GLU A 1 101 ? 27.332 15.747 -25.657 1.00 90.88 101 GLU A C 1
ATOM 782 O O . GLU A 1 101 ? 28.530 15.958 -25.848 1.00 90.88 101 GLU A O 1
ATOM 787 N N . ASP A 1 102 ? 26.374 16.294 -26.412 1.00 93.50 102 ASP A N 1
ATOM 788 C CA . ASP A 1 102 ? 26.618 17.182 -27.558 1.00 93.50 102 ASP A CA 1
ATOM 789 C C . ASP A 1 102 ? 27.343 18.476 -27.136 1.00 93.50 102 ASP A C 1
ATOM 791 O O . ASP A 1 102 ? 28.255 18.947 -27.818 1.00 93.50 102 ASP A O 1
ATOM 795 N N . ASP A 1 103 ? 26.992 19.022 -25.967 1.00 91.81 103 ASP A N 1
ATOM 796 C CA . ASP A 1 103 ? 27.658 20.166 -25.334 1.00 91.81 103 ASP A CA 1
ATOM 797 C C . ASP A 1 103 ? 29.046 19.828 -24.739 1.00 91.81 103 ASP A C 1
ATOM 799 O O . ASP A 1 103 ? 29.751 20.730 -24.271 1.00 91.81 103 ASP A O 1
ATOM 803 N N . GLY A 1 104 ? 29.426 18.544 -24.674 1.00 91.62 104 GLY A N 1
ATOM 804 C CA . GLY A 1 104 ? 30.664 18.071 -24.045 1.00 91.62 104 GLY A CA 1
ATOM 805 C C . GLY A 1 104 ? 30.696 18.198 -22.514 1.00 91.62 104 GLY A C 1
ATOM 806 O O . GLY A 1 104 ? 31.773 18.312 -21.923 1.00 91.62 104 GLY A O 1
ATOM 807 N N . LYS A 1 105 ? 29.534 18.222 -21.849 1.00 89.94 105 LYS A N 1
ATOM 808 C CA . LYS A 1 105 ? 29.382 18.361 -20.389 1.00 89.94 105 LYS A CA 1
ATOM 809 C C . LYS A 1 105 ? 28.978 17.034 -19.738 1.00 89.94 105 LYS A C 1
ATOM 811 O O . LYS A 1 105 ? 28.113 16.315 -20.226 1.00 89.94 105 LYS A O 1
ATOM 816 N N . ASP A 1 106 ? 29.495 16.772 -18.537 1.00 88.81 106 ASP A N 1
ATOM 817 C CA . ASP A 1 106 ? 29.046 15.639 -17.716 1.00 88.81 106 ASP A CA 1
ATOM 818 C C . ASP A 1 106 ? 27.616 15.871 -17.187 1.00 88.81 106 ASP A C 1
ATOM 820 O O . ASP A 1 106 ? 27.404 16.624 -16.227 1.00 88.81 106 ASP A O 1
ATOM 824 N N . PHE A 1 107 ? 26.629 15.183 -17.771 1.00 88.12 107 PHE A N 1
ATOM 825 C CA . PHE A 1 107 ? 25.218 15.273 -17.369 1.00 88.12 107 PHE A CA 1
ATOM 826 C C . PHE A 1 107 ? 24.997 14.967 -15.878 1.00 88.12 107 PHE A C 1
ATOM 828 O O . PHE A 1 107 ? 24.296 15.700 -15.178 1.00 88.12 107 PHE A O 1
ATOM 835 N N . GLU A 1 108 ? 25.615 13.897 -15.371 1.00 85.69 108 GLU A N 1
ATOM 836 C CA . GLU A 1 108 ? 25.438 13.470 -13.977 1.00 85.69 108 GLU A CA 1
ATOM 837 C C . GLU A 1 108 ? 26.014 14.483 -12.992 1.00 85.69 108 GLU A C 1
ATOM 839 O O . GLU A 1 108 ? 25.417 14.723 -11.944 1.00 85.69 108 GLU A O 1
ATOM 844 N N . ARG A 1 109 ? 27.125 15.133 -13.362 1.00 87.56 109 ARG A N 1
ATOM 845 C CA . ARG A 1 109 ? 27.717 16.204 -12.565 1.00 87.56 109 ARG A CA 1
ATOM 846 C C . ARG A 1 109 ? 26.759 17.385 -12.493 1.00 87.56 109 ARG A C 1
ATOM 848 O O . ARG A 1 109 ? 26.435 17.803 -11.390 1.00 87.56 109 ARG A O 1
ATOM 855 N N . LYS A 1 110 ? 26.262 17.874 -13.640 1.00 87.44 110 LYS A N 1
ATOM 856 C CA . LYS A 1 110 ? 25.281 18.976 -13.708 1.00 87.44 110 LYS A CA 1
ATOM 857 C C . LYS A 1 110 ? 24.042 18.678 -12.858 1.00 87.44 110 LYS A C 1
ATOM 859 O O . LYS A 1 110 ? 23.631 19.528 -12.086 1.00 87.44 110 LYS A O 1
ATOM 864 N N . ARG A 1 111 ? 23.509 17.456 -12.934 1.00 87.25 111 ARG A N 1
ATOM 865 C CA . ARG A 1 111 ? 22.362 17.032 -12.118 1.00 87.25 111 ARG A CA 1
ATOM 866 C C . ARG A 1 111 ? 22.677 16.995 -10.619 1.00 87.25 111 ARG A C 1
ATOM 868 O O . ARG A 1 111 ? 21.824 17.347 -9.816 1.00 87.25 111 ARG A O 1
ATOM 875 N N . ALA A 1 112 ? 23.874 16.550 -10.238 1.00 86.75 112 ALA A N 1
ATOM 876 C CA . ALA A 1 112 ? 24.283 16.485 -8.837 1.00 86.75 112 ALA A CA 1
ATOM 877 C C . ALA A 1 112 ? 24.456 17.875 -8.201 1.00 86.75 112 ALA A C 1
ATOM 879 O O . ALA A 1 112 ? 24.260 18.006 -6.998 1.00 86.75 112 ALA A O 1
ATOM 880 N N . TRP A 1 113 ? 24.779 18.908 -8.991 1.00 86.19 113 TRP A N 1
ATOM 881 C CA . TRP A 1 113 ? 24.860 20.293 -8.505 1.00 86.19 113 TRP A CA 1
ATOM 882 C C . TRP A 1 113 ? 23.517 20.840 -8.017 1.00 86.19 113 TRP A C 1
ATOM 884 O O . TRP A 1 113 ? 23.494 21.636 -7.082 1.00 86.19 113 TRP A O 1
ATOM 894 N N . ASP A 1 114 ? 22.416 20.402 -8.625 1.00 85.44 114 ASP A N 1
ATOM 895 C CA . ASP A 1 114 ? 21.074 20.874 -8.282 1.00 85.44 114 ASP A CA 1
ATOM 896 C C . ASP A 1 114 ? 20.499 20.173 -7.033 1.00 85.44 114 ASP A C 1
ATOM 898 O O . ASP A 1 114 ? 19.466 20.592 -6.508 1.00 85.44 114 ASP A O 1
ATOM 902 N N . TRP A 1 115 ? 21.147 19.114 -6.529 1.00 85.88 115 TRP A N 1
ATOM 903 C CA . TRP A 1 115 ? 20.685 18.393 -5.344 1.00 85.88 115 TRP A CA 1
ATOM 904 C C . TRP A 1 115 ? 21.121 19.066 -4.047 1.00 85.88 115 TRP A C 1
ATOM 906 O O . TRP A 1 115 ? 22.303 19.203 -3.736 1.00 85.88 115 TRP A O 1
ATOM 916 N N . THR A 1 116 ? 20.128 19.420 -3.233 1.00 93.12 116 THR A N 1
ATOM 917 C CA . THR A 1 116 ? 20.354 19.895 -1.865 1.00 93.12 116 THR A CA 1
ATOM 918 C C . THR A 1 116 ? 20.617 18.726 -0.911 1.00 93.12 116 THR A C 1
ATOM 920 O O . THR A 1 116 ? 20.145 17.607 -1.125 1.00 93.12 116 THR A O 1
ATOM 923 N N . ILE A 1 117 ? 21.339 18.987 0.185 1.00 89.62 117 ILE A N 1
ATOM 924 C CA . ILE A 1 117 ? 21.658 17.968 1.204 1.00 89.62 117 ILE A CA 1
ATOM 925 C C . ILE A 1 117 ? 20.370 17.357 1.782 1.00 89.62 117 ILE A C 1
ATOM 927 O O . ILE A 1 117 ? 20.240 16.136 1.844 1.00 89.62 117 ILE A O 1
ATOM 931 N N . GLU A 1 118 ? 19.378 18.187 2.121 1.00 92.00 118 GLU A N 1
ATOM 932 C CA . GLU A 1 118 ? 18.094 17.708 2.650 1.00 92.00 118 GLU A CA 1
ATOM 933 C C . GLU A 1 118 ? 17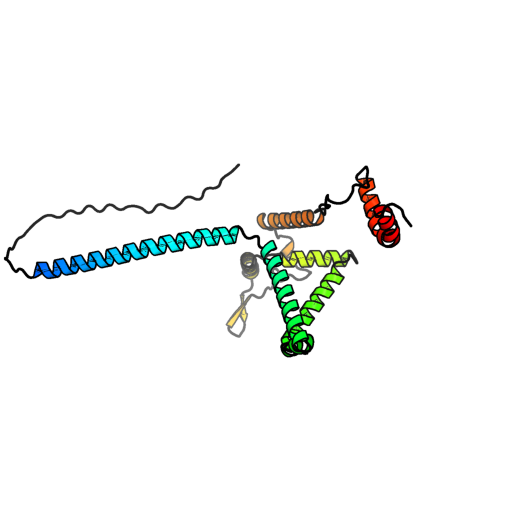.337 16.812 1.660 1.00 92.00 118 GLU A C 1
ATOM 935 O O . GLU A 1 118 ? 16.669 15.852 2.057 1.00 92.00 118 GLU A O 1
ATOM 940 N N . GLU A 1 119 ? 17.401 17.124 0.364 1.00 91.81 119 GLU A N 1
ATOM 941 C CA . GLU A 1 119 ? 16.758 16.319 -0.670 1.00 91.81 119 GLU A CA 1
ATOM 942 C C . GLU A 1 119 ? 17.442 14.959 -0.825 1.00 91.81 119 GLU A C 1
ATOM 944 O O . GLU A 1 119 ? 16.746 13.939 -0.881 1.00 91.81 119 GLU A O 1
ATOM 949 N N . SER A 1 120 ? 18.779 14.931 -0.795 1.00 91.00 120 SER A N 1
ATOM 950 C CA . SER A 1 120 ? 19.560 13.691 -0.793 1.00 91.00 120 SER A CA 1
ATOM 951 C C . SER A 1 120 ? 19.202 12.809 0.404 1.00 91.00 120 SER A C 1
ATOM 953 O O . SER A 1 120 ? 18.866 11.641 0.227 1.00 91.00 120 SER A O 1
ATOM 955 N N . GLU A 1 121 ? 19.155 13.360 1.620 1.00 94.31 121 GLU A N 1
ATOM 956 C CA . GLU A 1 121 ? 18.804 12.588 2.821 1.00 94.31 121 GLU A CA 1
ATOM 957 C C . GLU A 1 121 ? 17.376 12.023 2.761 1.00 94.31 121 GLU A C 1
ATOM 959 O O . GLU A 1 121 ? 17.115 10.873 3.140 1.00 94.31 121 GLU A O 1
ATOM 964 N N . ARG A 1 122 ? 16.414 12.811 2.261 1.00 95.00 122 ARG A N 1
ATOM 965 C CA . ARG A 1 122 ? 15.030 12.346 2.061 1.00 95.00 122 ARG A CA 1
ATOM 966 C C . ARG A 1 122 ? 14.964 11.239 1.013 1.00 95.00 122 ARG A C 1
ATOM 968 O O . ARG A 1 122 ? 14.178 10.296 1.180 1.00 95.00 122 ARG A O 1
ATOM 975 N N . TRP A 1 123 ? 15.751 11.351 -0.055 1.00 91.38 123 TRP A N 1
ATOM 976 C CA . TRP A 1 123 ? 15.868 10.333 -1.091 1.00 91.38 123 TRP A CA 1
ATOM 977 C C . TRP A 1 123 ? 16.470 9.039 -0.538 1.00 91.38 123 TRP A C 1
ATOM 979 O O . TRP A 1 123 ? 15.862 7.977 -0.690 1.00 91.38 123 TRP A O 1
ATOM 989 N N . ASP A 1 124 ? 17.571 9.127 0.200 1.00 94.25 124 ASP A N 1
ATOM 990 C CA . ASP A 1 124 ? 18.236 7.980 0.816 1.00 94.25 124 ASP A CA 1
ATOM 991 C C . ASP A 1 124 ? 17.316 7.278 1.812 1.00 94.25 124 ASP A C 1
ATOM 993 O O . ASP A 1 124 ? 17.116 6.065 1.732 1.00 94.25 124 ASP A O 1
ATOM 997 N N . LYS A 1 125 ? 16.613 8.036 2.661 1.00 96.06 125 LYS A N 1
ATOM 998 C CA . LYS A 1 125 ? 15.597 7.492 3.576 1.00 96.06 125 LYS A CA 1
ATOM 999 C C . LYS A 1 125 ? 14.466 6.781 2.830 1.00 96.06 125 LYS A C 1
ATOM 1001 O O . LYS A 1 125 ? 13.920 5.787 3.317 1.00 96.06 125 LYS A O 1
ATOM 1006 N N . ARG A 1 126 ? 14.066 7.276 1.655 1.00 95.94 126 ARG A N 1
ATOM 1007 C CA . ARG A 1 126 ? 13.054 6.624 0.807 1.00 95.94 126 ARG A CA 1
ATOM 1008 C C . ARG A 1 126 ? 13.598 5.328 0.204 1.00 95.94 126 ARG A C 1
ATOM 1010 O O . ARG A 1 126 ? 12.892 4.317 0.231 1.00 95.94 126 ARG A O 1
ATOM 1017 N N . MET A 1 127 ? 14.826 5.341 -0.305 1.00 95.00 127 MET A N 1
ATOM 1018 C CA . MET A 1 127 ? 15.482 4.171 -0.889 1.00 95.00 127 MET A CA 1
ATOM 1019 C C . MET A 1 127 ? 15.754 3.089 0.155 1.00 95.00 127 MET A C 1
ATOM 1021 O O . MET A 1 127 ? 15.475 1.918 -0.095 1.00 95.00 127 MET A O 1
ATOM 1025 N N . GLU A 1 128 ? 16.178 3.470 1.356 1.00 96.06 128 GLU A N 1
ATOM 1026 C CA . GLU A 1 128 ? 16.376 2.566 2.486 1.00 96.06 128 GLU A CA 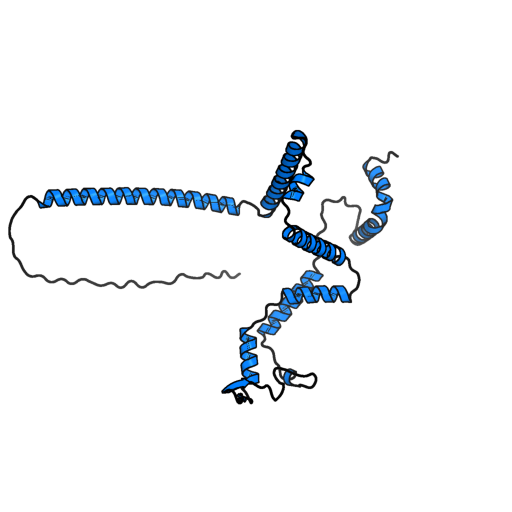1
ATOM 1027 C C . GLU A 1 128 ? 15.055 1.913 2.916 1.00 96.06 128 GLU A C 1
ATOM 1029 O O . GLU A 1 128 ? 14.981 0.692 3.063 1.00 96.06 128 GLU A O 1
ATOM 1034 N N . LYS A 1 129 ? 13.972 2.694 3.044 1.00 94.25 129 LYS A N 1
ATOM 1035 C CA . LYS A 1 129 ? 12.629 2.149 3.309 1.00 94.25 129 LYS A CA 1
ATOM 1036 C C . LYS A 1 129 ? 12.195 1.167 2.224 1.00 94.25 129 LYS A C 1
ATOM 1038 O O . LYS A 1 129 ? 11.650 0.113 2.546 1.00 94.25 129 LYS A O 1
ATOM 1043 N N . LYS A 1 130 ? 12.434 1.491 0.949 1.00 95.12 130 LYS A N 1
ATOM 1044 C CA . LYS A 1 130 ? 12.117 0.604 -0.178 1.00 95.12 130 LYS A CA 1
ATOM 1045 C C . LYS A 1 130 ? 12.924 -0.692 -0.101 1.00 95.12 130 LYS A C 1
ATOM 1047 O O . LYS A 1 130 ? 12.339 -1.759 -0.251 1.00 95.12 130 LYS A O 1
ATOM 1052 N N . LYS A 1 131 ? 14.225 -0.611 0.182 1.00 93.94 131 LYS A N 1
ATOM 1053 C CA . LYS A 1 131 ? 15.107 -1.772 0.352 1.00 93.94 131 LYS A CA 1
ATOM 1054 C C . LYS A 1 131 ? 14.631 -2.668 1.497 1.00 93.94 131 LYS A C 1
ATOM 1056 O O . LYS A 1 131 ? 14.384 -3.847 1.268 1.00 93.94 131 LYS A O 1
ATOM 1061 N N . LYS A 1 132 ? 14.372 -2.085 2.673 1.00 90.81 132 LYS A N 1
ATOM 1062 C CA . LYS A 1 132 ? 13.792 -2.787 3.828 1.00 90.81 132 LYS A CA 1
ATOM 1063 C C . LYS A 1 132 ? 12.475 -3.469 3.469 1.00 90.81 132 LYS A C 1
ATOM 1065 O O . LYS A 1 132 ? 12.269 -4.617 3.828 1.00 90.81 132 LYS A O 1
ATOM 1070 N N . HIS A 1 133 ? 11.596 -2.799 2.722 1.00 88.88 133 HIS A N 1
ATOM 1071 C CA . HIS A 1 133 ? 10.351 -3.412 2.260 1.00 88.88 133 HIS A CA 1
ATOM 1072 C C . HIS A 1 133 ? 10.580 -4.597 1.322 1.00 88.88 133 HIS A C 1
ATOM 1074 O O . HIS A 1 133 ? 9.884 -5.592 1.464 1.00 88.88 133 HIS A O 1
ATOM 1080 N N . VAL A 1 134 ? 11.525 -4.510 0.384 1.00 89.62 134 VAL A N 1
ATOM 1081 C CA . VAL A 1 134 ? 11.852 -5.616 -0.531 1.00 89.62 134 VAL A CA 1
ATOM 1082 C C . VAL A 1 134 ? 12.391 -6.821 0.240 1.00 89.62 134 VAL A C 1
ATOM 1084 O O . VAL A 1 134 ? 11.939 -7.940 0.009 1.00 89.62 134 VAL A O 1
ATOM 1087 N N . GLU A 1 135 ? 13.299 -6.596 1.188 1.00 88.44 135 GLU A N 1
ATOM 1088 C CA . GLU A 1 135 ? 13.840 -7.645 2.062 1.00 88.44 135 GLU A CA 1
ATOM 1089 C C . GLU A 1 135 ? 12.739 -8.274 2.935 1.00 88.44 135 GLU A C 1
ATOM 1091 O O . GLU A 1 135 ? 12.687 -9.490 3.113 1.00 88.44 135 GLU A O 1
ATOM 1096 N N . ASP A 1 136 ? 11.793 -7.455 3.399 1.00 86.69 136 ASP A N 1
ATOM 1097 C CA . ASP A 1 136 ? 10.677 -7.867 4.248 1.00 86.69 136 ASP A CA 1
ATOM 1098 C C . ASP A 1 136 ? 9.533 -8.572 3.483 1.00 86.69 136 ASP A C 1
ATOM 1100 O O . ASP A 1 136 ? 8.585 -9.059 4.099 1.00 86.69 136 ASP A O 1
ATOM 1104 N N . VAL A 1 137 ? 9.574 -8.668 2.148 1.00 88.38 137 VAL A N 1
ATOM 1105 C CA . VAL A 1 137 ? 8.547 -9.398 1.369 1.00 88.38 137 VAL A CA 1
ATOM 1106 C C . VAL A 1 137 ? 8.701 -10.915 1.499 1.00 88.38 137 VAL A C 1
ATOM 1108 O O . VAL A 1 137 ? 7.700 -11.636 1.464 1.00 88.38 137 VAL A O 1
ATOM 1111 N N . ALA A 1 138 ? 9.928 -11.416 1.643 1.00 88.81 138 ALA A N 1
ATOM 1112 C CA . ALA A 1 138 ? 10.174 -12.849 1.743 1.00 88.81 138 ALA A CA 1
ATOM 1113 C C . ALA A 1 138 ? 9.617 -13.423 3.058 1.00 88.81 138 ALA A C 1
ATOM 1115 O O . ALA A 1 138 ? 9.696 -12.804 4.122 1.00 88.81 138 ALA A O 1
ATOM 1116 N N . PHE A 1 139 ? 9.053 -14.631 2.986 1.00 91.06 139 PHE A N 1
ATOM 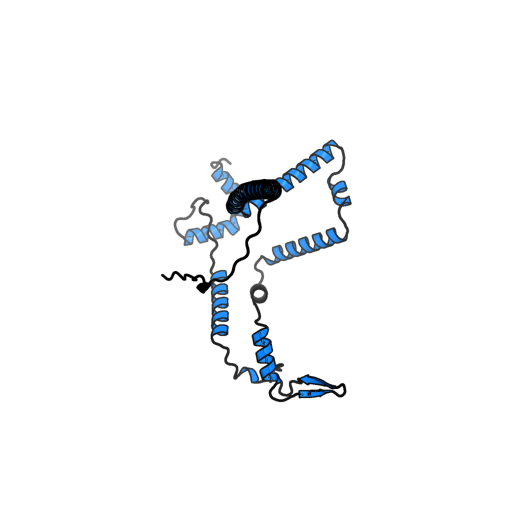1117 C CA . PHE A 1 139 ? 8.675 -15.376 4.183 1.00 91.06 139 PHE A CA 1
ATOM 1118 C C . PHE A 1 139 ? 9.941 -15.814 4.925 1.00 91.06 139 PHE A C 1
ATOM 1120 O O . PHE A 1 139 ? 10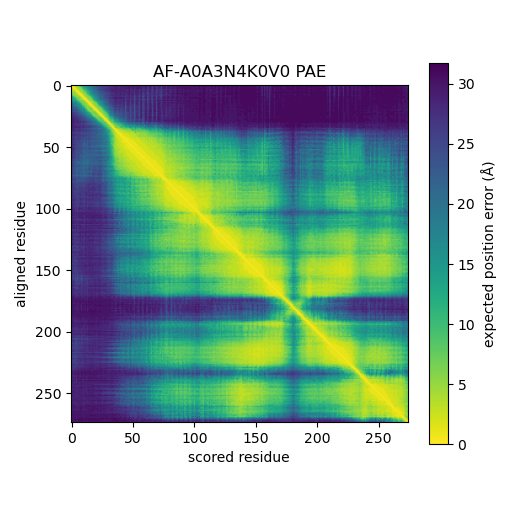.805 -16.448 4.326 1.00 91.06 139 PHE A O 1
ATOM 1127 N N . GLN A 1 140 ? 10.024 -15.476 6.212 1.00 90.75 140 GLN A N 1
ATOM 1128 C CA . GLN A 1 140 ? 11.126 -15.862 7.098 1.00 90.75 140 GLN A CA 1
ATOM 1129 C C . GLN A 1 140 ? 10.596 -16.754 8.225 1.00 90.75 140 GLN A C 1
ATOM 1131 O O . GLN A 1 140 ? 10.966 -17.918 8.321 1.00 90.75 140 GLN A O 1
ATOM 1136 N N . ASP A 1 141 ? 9.673 -16.222 9.035 1.00 95.31 141 ASP A N 1
ATOM 1137 C CA . ASP A 1 141 ? 9.062 -16.921 10.168 1.00 95.31 141 ASP A CA 1
ATOM 1138 C C . ASP A 1 141 ? 7.583 -16.533 10.350 1.00 95.31 141 ASP A C 1
ATOM 1140 O O . ASP A 1 141 ? 7.155 -15.419 10.015 1.00 95.31 141 ASP A O 1
ATOM 1144 N N . TYR A 1 142 ? 6.800 -17.444 10.929 1.00 94.56 142 TYR A N 1
ATOM 1145 C CA . TYR A 1 142 ? 5.391 -17.249 11.246 1.00 94.56 142 TYR A CA 1
ATOM 1146 C C . TYR A 1 142 ? 5.177 -16.083 12.215 1.00 94.56 142 TYR A C 1
ATOM 1148 O O . TYR A 1 142 ? 4.262 -15.287 11.990 1.00 94.56 142 TYR A O 1
ATOM 1156 N N . THR A 1 143 ? 6.039 -15.894 13.222 1.00 95.31 143 THR A N 1
ATOM 1157 C CA . THR A 1 143 ? 5.895 -14.774 14.175 1.00 95.31 143 THR A CA 1
ATOM 1158 C C . THR A 1 143 ? 6.027 -13.418 13.479 1.00 95.31 143 THR A C 1
ATOM 1160 O O . THR A 1 143 ? 5.234 -12.500 13.708 1.00 95.31 143 THR A O 1
ATOM 1163 N N . GLN A 1 144 ? 6.973 -13.300 12.543 1.00 91.94 144 GLN A N 1
ATOM 1164 C CA . GLN A 1 144 ? 7.170 -12.087 11.757 1.00 91.94 144 GLN A CA 1
ATOM 1165 C C . GLN A 1 144 ? 5.980 -11.827 10.832 1.00 91.94 144 GLN A C 1
ATOM 1167 O O . GLN A 1 144 ? 5.531 -10.685 10.722 1.00 91.94 144 GLN A O 1
ATOM 1172 N N . THR A 1 145 ? 5.429 -12.866 10.194 1.00 91.62 145 THR A N 1
ATOM 1173 C CA . THR A 1 145 ? 4.219 -12.704 9.372 1.00 91.62 145 THR A CA 1
ATOM 1174 C C . THR A 1 145 ? 3.011 -12.270 10.194 1.00 91.62 145 THR A C 1
ATOM 1176 O O . THR A 1 145 ? 2.320 -11.335 9.789 1.00 91.62 145 THR A O 1
ATOM 1179 N N . ALA A 1 146 ? 2.803 -12.857 11.376 1.00 93.38 146 ALA A N 1
ATOM 1180 C CA . ALA A 1 146 ? 1.739 -12.460 12.290 1.00 93.38 146 ALA A CA 1
ATOM 1181 C C . ALA A 1 146 ? 1.897 -10.990 12.704 1.00 93.38 146 ALA A C 1
ATOM 1183 O O . ALA A 1 146 ? 0.948 -10.214 12.606 1.00 93.38 146 ALA A O 1
ATOM 1184 N N . ARG A 1 147 ? 3.121 -10.560 13.038 1.00 93.31 147 ARG A N 1
ATOM 1185 C CA . ARG A 1 147 ? 3.424 -9.155 13.348 1.00 93.31 147 ARG A CA 1
ATOM 1186 C C . ARG A 1 147 ? 3.108 -8.212 12.183 1.00 93.31 147 ARG A C 1
ATOM 1188 O O . ARG A 1 147 ? 2.617 -7.108 12.415 1.00 93.31 147 ARG A O 1
ATOM 1195 N N . LYS A 1 148 ? 3.395 -8.604 10.937 1.00 91.50 148 LYS A N 1
ATOM 1196 C CA . LYS A 1 148 ? 3.080 -7.796 9.740 1.00 91.50 148 LYS A CA 1
ATOM 1197 C C . LYS A 1 148 ? 1.578 -7.660 9.536 1.00 91.50 148 LYS A C 1
ATOM 1199 O O . LYS A 1 148 ? 1.102 -6.551 9.300 1.00 91.50 148 LYS A O 1
ATOM 1204 N N . ILE A 1 149 ? 0.851 -8.770 9.649 1.00 91.50 149 ILE A N 1
ATOM 1205 C CA . ILE A 1 149 ? -0.610 -8.795 9.538 1.00 91.50 149 ILE A CA 1
ATOM 1206 C C . ILE A 1 149 ? -1.219 -7.911 10.628 1.00 91.50 149 ILE A C 1
ATOM 1208 O O . ILE A 1 149 ? -2.000 -7.022 10.305 1.00 91.50 149 ILE A O 1
ATOM 1212 N N . TYR A 1 150 ? -0.768 -8.057 11.875 1.00 93.38 150 TYR A N 1
ATOM 1213 C CA . TYR A 1 150 ? -1.212 -7.237 12.999 1.00 93.38 150 TYR A CA 1
ATOM 1214 C C . TYR A 1 150 ? -0.962 -5.740 12.767 1.00 93.38 150 TYR A C 1
ATOM 1216 O O . TYR A 1 150 ? -1.878 -4.932 12.869 1.00 93.38 150 TYR A O 1
ATOM 1224 N N . LYS A 1 151 ? 0.252 -5.346 12.355 1.00 94.38 151 LYS A N 1
ATOM 1225 C CA . LYS A 1 151 ? 0.560 -3.940 12.026 1.00 94.38 151 LYS A CA 1
ATOM 1226 C C . LYS A 1 151 ? -0.299 -3.393 10.885 1.00 94.38 151 LYS A C 1
ATOM 1228 O O . LYS A 1 151 ? -0.608 -2.204 10.874 1.00 94.38 151 LYS A O 1
ATOM 1233 N N . LYS A 1 152 ? -0.636 -4.230 9.901 1.00 92.38 152 LYS A N 1
ATOM 1234 C CA . LYS A 1 152 ? -1.534 -3.847 8.809 1.00 92.38 152 LYS A CA 1
ATOM 1235 C C . LYS A 1 152 ? -2.953 -3.630 9.337 1.00 92.38 152 LYS A C 1
ATOM 1237 O O . LYS A 1 152 ? -3.529 -2.593 9.040 1.00 92.38 152 LYS A O 1
ATOM 1242 N N . GLN A 1 153 ? -3.468 -4.552 10.148 1.00 91.81 153 GLN A N 1
ATOM 1243 C CA . GLN A 1 153 ? -4.781 -4.431 10.786 1.00 91.81 153 GLN A CA 1
ATOM 1244 C C . GLN A 1 153 ? -4.863 -3.182 11.670 1.00 91.81 153 GLN A C 1
ATOM 1246 O O . GLN A 1 153 ? -5.811 -2.424 11.540 1.00 91.81 153 GLN A O 1
ATOM 1251 N N . LEU A 1 154 ? -3.826 -2.884 12.460 1.00 93.75 154 LEU A N 1
ATOM 1252 C CA . LEU A 1 154 ? -3.750 -1.649 13.250 1.00 93.75 154 LEU A CA 1
ATOM 1253 C C . LEU A 1 154 ? -3.805 -0.374 12.402 1.00 93.75 154 LEU A C 1
ATOM 1255 O O . LEU A 1 154 ? -4.328 0.635 12.854 1.00 93.75 154 LEU A O 1
ATOM 1259 N N . ARG A 1 155 ? -3.249 -0.395 11.186 1.00 94.12 155 ARG A N 1
ATOM 1260 C CA . ARG A 1 155 ? -3.320 0.751 10.268 1.00 94.12 155 ARG A CA 1
ATOM 1261 C C . ARG A 1 155 ? -4.708 0.910 9.647 1.00 94.12 155 ARG A C 1
ATOM 1263 O O . ARG A 1 155 ? -5.077 2.018 9.282 1.00 94.12 155 ARG A O 1
ATOM 1270 N N . GLU A 1 156 ? -5.422 -0.196 9.458 1.00 90.94 156 GLU A N 1
ATOM 1271 C CA . GLU A 1 156 ? -6.781 -0.202 8.909 1.00 90.94 156 GLU A C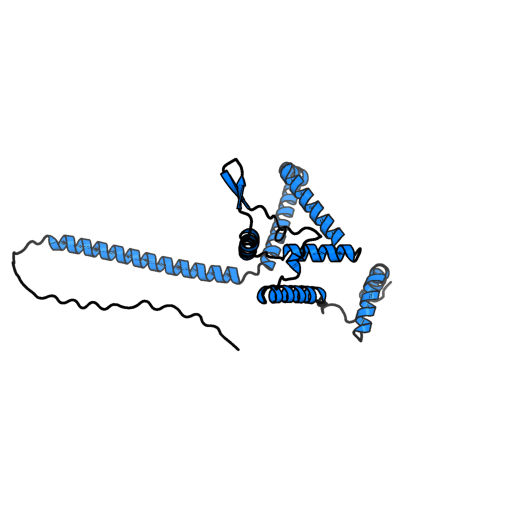A 1
ATOM 1272 C C . GLU A 1 156 ? -7.849 0.063 9.979 1.00 90.94 156 GLU A C 1
ATOM 1274 O O . GLU A 1 156 ? -8.950 0.480 9.631 1.00 90.94 156 GLU A O 1
ATOM 1279 N N . LEU A 1 157 ? -7.524 -0.143 11.259 1.00 90.62 157 LEU A N 1
ATOM 1280 C CA . LEU A 1 157 ? -8.410 0.119 12.385 1.00 90.62 157 LEU A CA 1
ATOM 1281 C C . LEU A 1 157 ? -8.746 1.614 12.471 1.00 90.62 157 LEU A C 1
ATOM 1283 O O . LEU A 1 157 ? -7.855 2.461 12.510 1.00 90.62 157 LEU A O 1
ATOM 1287 N N . GLN A 1 158 ? -10.038 1.923 12.550 1.00 89.69 158 GLN A N 1
ATOM 1288 C CA . GLN A 1 158 ? -10.558 3.274 12.751 1.00 89.69 158 GLN A CA 1
ATOM 1289 C C . GLN A 1 158 ? -11.234 3.348 14.127 1.00 89.69 158 GLN A C 1
ATOM 1291 O O . GLN A 1 158 ? -12.350 2.847 14.271 1.00 89.69 158 GLN A O 1
ATOM 1296 N N . PRO A 1 159 ? -10.565 3.912 15.150 1.00 90.69 159 PRO A N 1
ATOM 1297 C CA . PRO A 1 159 ? -11.151 4.064 16.478 1.00 90.69 159 PRO A CA 1
ATOM 1298 C C . PRO A 1 159 ? -12.296 5.081 16.482 1.00 90.69 159 PRO A C 1
ATOM 1300 O O . PRO A 1 159 ? -12.167 6.165 15.914 1.00 90.69 159 PRO A O 1
ATOM 1303 N N . ASP A 1 160 ? -13.386 4.747 17.169 1.00 91.50 160 ASP A N 1
ATOM 1304 C CA . ASP A 1 160 ? -14.482 5.673 17.458 1.00 91.50 160 ASP A CA 1
ATOM 1305 C C . ASP A 1 160 ? -14.148 6.467 18.731 1.00 91.50 160 ASP A C 1
ATOM 1307 O O . ASP A 1 160 ? -14.204 5.954 19.851 1.00 91.50 160 ASP A O 1
ATOM 1311 N N . LEU A 1 161 ? -13.704 7.711 18.545 1.00 93.56 161 LEU A N 1
ATOM 1312 C CA . LEU A 1 161 ? -13.255 8.568 19.644 1.00 93.56 161 LEU A CA 1
ATOM 1313 C C . LEU A 1 161 ? -14.422 9.090 20.493 1.00 93.56 161 LEU A C 1
ATOM 1315 O O . LEU A 1 161 ? -14.231 9.365 21.677 1.00 93.56 161 LEU A O 1
ATOM 1319 N N . GLU A 1 162 ? -15.617 9.219 19.913 1.00 92.69 162 GLU A N 1
ATOM 1320 C CA . GLU A 1 162 ? -16.799 9.730 20.612 1.00 92.69 162 GLU A CA 1
ATOM 1321 C C . GLU A 1 162 ? -17.348 8.682 21.576 1.00 92.69 162 GLU A C 1
ATOM 1323 O O . GLU A 1 162 ? -17.574 8.983 22.751 1.00 92.69 162 GLU A O 1
ATOM 1328 N N . SER A 1 163 ? -17.492 7.434 21.111 1.00 89.69 163 SER A N 1
ATOM 1329 C CA . SER A 1 163 ? -17.915 6.328 21.975 1.00 89.69 163 SER A CA 1
ATOM 1330 C C . SER A 1 163 ? -16.915 6.103 23.109 1.00 89.69 163 SER A C 1
ATOM 1332 O O . SER A 1 163 ? -17.318 5.947 24.259 1.00 89.69 163 SER A O 1
ATOM 1334 N N . TYR A 1 164 ? -15.615 6.180 22.807 1.00 90.62 164 TYR A N 1
ATOM 1335 C CA . TYR A 1 164 ? -14.549 6.081 23.801 1.00 90.62 164 TYR A CA 1
ATOM 1336 C C . TYR A 1 164 ? -14.635 7.191 24.857 1.00 90.62 164 TYR A C 1
ATOM 1338 O O . TYR A 1 164 ? -14.558 6.910 26.051 1.00 90.62 164 TYR A O 1
ATOM 1346 N N . ALA A 1 165 ? -14.831 8.449 24.448 1.00 91.62 165 ALA A N 1
ATOM 1347 C CA . ALA A 1 165 ? -14.969 9.563 25.383 1.00 91.62 165 ALA A CA 1
ATOM 1348 C C . ALA A 1 165 ? -16.228 9.433 26.258 1.00 91.62 165 ALA A C 1
ATOM 1350 O O . ALA A 1 165 ? -16.178 9.740 27.450 1.00 91.62 165 ALA A O 1
ATOM 1351 N N . ALA A 1 166 ? -17.339 8.950 25.694 1.00 89.94 166 ALA A N 1
ATOM 1352 C CA . ALA A 1 166 ? -18.577 8.715 26.430 1.00 89.94 166 ALA A CA 1
ATOM 1353 C C . ALA A 1 166 ? -18.447 7.569 27.446 1.00 89.94 166 ALA A C 1
ATOM 1355 O O . ALA A 1 166 ? -18.909 7.711 28.575 1.00 89.94 166 ALA A O 1
ATOM 1356 N N . GLU A 1 167 ? -17.817 6.452 27.075 1.00 86.44 167 GLU A N 1
ATOM 1357 C CA . GLU A 1 167 ? -17.540 5.329 27.984 1.00 86.44 167 GLU A CA 1
ATOM 1358 C C . GLU A 1 167 ? -16.562 5.735 29.087 1.00 86.44 167 GLU A C 1
ATOM 1360 O O . GLU A 1 167 ? -16.839 5.506 30.264 1.00 86.44 167 GLU A O 1
ATOM 1365 N N . LYS A 1 168 ? -15.492 6.452 28.728 1.00 87.31 168 LYS A N 1
ATOM 1366 C CA . LYS A 1 168 ? -14.558 7.048 29.687 1.00 87.31 168 LYS A CA 1
ATOM 1367 C C . LYS A 1 168 ? -15.277 7.943 30.691 1.00 87.31 168 LYS A C 1
ATOM 1369 O O . LYS A 1 168 ? -15.060 7.829 31.889 1.00 87.31 168 LYS A O 1
ATOM 1374 N N . ALA A 1 169 ? -16.152 8.826 30.218 1.00 85.56 169 ALA A N 1
ATOM 1375 C CA . ALA A 1 169 ? -16.880 9.747 31.079 1.00 85.56 169 ALA A CA 1
ATOM 1376 C C . ALA A 1 169 ? -17.980 9.082 31.922 1.00 85.56 169 ALA A C 1
ATOM 1378 O O . ALA A 1 169 ? -18.467 9.737 32.837 1.00 85.56 169 ALA A O 1
ATOM 1379 N N . LYS A 1 170 ? -18.403 7.848 31.608 1.00 83.50 170 LYS A N 1
ATOM 1380 C CA . LYS A 1 170 ? -19.303 7.050 32.458 1.00 83.50 170 LYS A CA 1
ATOM 1381 C C . LYS A 1 170 ? -18.521 6.422 33.606 1.00 83.50 170 LYS A C 1
ATOM 1383 O O . LYS A 1 170 ? -18.833 6.715 34.746 1.00 83.50 170 LYS A O 1
ATOM 1388 N N . LEU A 1 171 ? -17.456 5.680 33.294 1.00 79.12 171 LEU A N 1
ATOM 1389 C CA . LEU A 1 171 ? -16.621 5.025 34.311 1.00 79.12 171 LEU A CA 1
ATOM 1390 C C . LEU A 1 171 ? -15.973 6.035 35.270 1.00 79.12 171 LEU A C 1
ATOM 1392 O O . LEU A 1 171 ? -15.836 5.770 36.452 1.00 79.12 171 LEU A O 1
ATOM 1396 N N . ILE A 1 172 ? -15.606 7.220 34.776 1.00 76.62 172 ILE A N 1
ATOM 1397 C CA . ILE A 1 172 ? -14.975 8.257 35.602 1.00 76.62 172 ILE A CA 1
ATOM 1398 C C . ILE A 1 172 ? -15.997 9.090 36.406 1.00 76.62 172 ILE A C 1
ATOM 1400 O O . ILE A 1 172 ? -15.634 9.695 37.412 1.00 76.62 172 ILE A O 1
ATOM 1404 N N . ARG A 1 173 ? -17.269 9.173 35.977 1.00 62.78 173 ARG A N 1
ATOM 1405 C CA . ARG A 1 173 ? -18.276 10.007 36.666 1.00 62.78 173 ARG A CA 1
ATOM 1406 C C . ARG A 1 173 ? -18.737 9.431 37.995 1.00 62.78 173 ARG A C 1
ATOM 1408 O O . ARG A 1 173 ? -19.268 10.200 38.793 1.00 62.78 173 ARG A O 1
ATOM 1415 N N . ASP A 1 174 ? -18.572 8.132 38.195 1.00 56.41 174 ASP A N 1
ATOM 1416 C CA . ASP A 1 174 ? -19.324 7.441 39.230 1.00 56.41 174 ASP A CA 1
ATOM 1417 C C . ASP A 1 174 ? -18.712 7.543 40.636 1.00 56.41 174 ASP A C 1
ATOM 1419 O O . ASP A 1 174 ? -19.476 7.323 41.569 1.00 56.41 174 ASP A O 1
ATOM 1423 N N . ASP A 1 175 ? -17.450 7.977 40.854 1.00 51.69 175 ASP A N 1
ATOM 1424 C CA . ASP A 1 175 ? -16.998 8.147 42.258 1.00 51.69 175 ASP A CA 1
ATOM 1425 C C . ASP A 1 175 ? -15.849 9.124 42.617 1.00 51.69 175 ASP A C 1
ATOM 1427 O O . ASP A 1 175 ? -15.444 9.176 43.781 1.00 51.69 175 ASP A O 1
ATOM 1431 N N . THR A 1 176 ? -15.288 9.946 41.714 1.00 54.53 176 THR A N 1
ATOM 1432 C CA . THR A 1 176 ? -14.048 10.685 42.070 1.00 54.53 176 THR A CA 1
ATOM 1433 C C . THR A 1 176 ? -13.795 12.005 41.343 1.00 54.53 176 THR A C 1
ATOM 1435 O O . THR A 1 176 ? -12.909 12.149 40.496 1.00 54.53 176 THR A O 1
ATOM 1438 N N . ILE A 1 177 ? -14.499 13.045 41.778 1.00 57.88 177 ILE A N 1
ATOM 1439 C CA . ILE A 1 177 ? -14.071 14.427 41.548 1.00 57.88 177 ILE A CA 1
ATOM 1440 C C . ILE A 1 177 ? -13.243 14.856 42.766 1.00 57.88 177 ILE A C 1
ATOM 1442 O O . ILE A 1 177 ? -13.799 15.068 43.841 1.00 57.88 177 ILE A O 1
ATOM 1446 N N . ALA A 1 178 ? -11.920 14.952 42.617 1.00 58.88 178 ALA A N 1
ATOM 1447 C CA . ALA A 1 178 ? -11.044 15.509 43.645 1.00 58.88 178 ALA A CA 1
ATOM 1448 C C . ALA A 1 178 ? -10.607 16.922 43.230 1.00 58.88 178 ALA A C 1
ATOM 1450 O O . ALA A 1 178 ? -10.079 17.118 42.134 1.00 58.88 178 ALA A O 1
ATOM 1451 N N . GLU A 1 179 ? -10.842 17.907 44.098 1.00 57.03 179 GLU A N 1
ATOM 1452 C CA . GLU A 1 179 ? -10.296 19.255 43.939 1.00 57.03 179 GLU A CA 1
ATOM 1453 C C . GLU A 1 179 ? -8.836 19.246 44.398 1.00 57.03 179 GLU A C 1
ATOM 1455 O O . GLU A 1 179 ? -8.531 18.971 45.560 1.00 57.03 179 GLU A O 1
ATOM 1460 N N . THR A 1 180 ? -7.924 19.499 43.465 1.00 62.69 180 THR A N 1
ATOM 1461 C CA . THR A 1 180 ? -6.504 19.708 43.772 1.00 62.69 180 THR A CA 1
ATOM 1462 C C . THR A 1 180 ? -6.329 21.081 44.441 1.00 62.69 180 THR A C 1
ATOM 1464 O O . THR A 1 180 ? -7.145 21.971 44.208 1.00 62.69 180 THR A O 1
ATOM 1467 N N . GLU A 1 181 ? -5.278 21.293 45.246 1.00 61.53 181 GLU A N 1
ATOM 1468 C CA . GLU A 1 181 ? -5.035 22.559 45.984 1.00 61.53 181 GLU A CA 1
ATOM 1469 C C . GLU A 1 181 ? -4.990 23.816 45.080 1.00 61.53 181 GLU A C 1
ATOM 1471 O O . GLU A 1 181 ? -5.235 24.925 45.552 1.00 61.53 181 GLU A O 1
ATOM 1476 N N . ASP A 1 182 ? -4.770 23.636 43.774 1.00 61.59 182 ASP A N 1
ATOM 1477 C CA . ASP A 1 182 ? -4.757 24.683 42.743 1.00 61.59 182 ASP A CA 1
ATOM 1478 C C . ASP A 1 182 ? -6.136 24.966 42.095 1.00 61.59 182 ASP A C 1
ATOM 1480 O O . ASP A 1 182 ? -6.243 25.784 41.181 1.00 61.59 182 ASP A O 1
ATOM 1484 N N . GLY A 1 183 ? -7.210 24.305 42.544 1.00 60.47 183 GLY A N 1
ATOM 1485 C CA . GLY A 1 183 ? -8.580 24.522 42.053 1.00 60.47 183 GLY A CA 1
ATOM 1486 C C . GLY A 1 183 ? -8.919 23.845 40.717 1.00 60.47 183 GLY A C 1
ATOM 1487 O O . GLY A 1 183 ? -9.997 24.077 40.168 1.00 60.47 183 GLY A O 1
ATOM 1488 N N . GLU A 1 184 ? -8.038 22.994 40.183 1.00 58.53 184 GLU A N 1
ATOM 1489 C CA . GLU A 1 184 ? -8.327 22.168 39.007 1.00 58.53 184 GLU A CA 1
ATOM 1490 C C . GLU A 1 184 ? -8.996 20.841 39.409 1.00 58.53 184 GLU A C 1
ATOM 1492 O O . GLU A 1 184 ? -8.486 20.086 40.245 1.00 58.53 184 GLU A O 1
ATOM 1497 N N . LEU A 1 185 ? -10.151 20.561 38.794 1.00 57.19 185 LEU A N 1
ATOM 1498 C CA . LEU A 1 185 ? -10.932 19.331 38.961 1.00 57.19 185 LEU A CA 1
ATOM 1499 C C . LEU A 1 185 ? -10.290 18.210 38.135 1.00 57.19 185 LEU A C 1
ATOM 1501 O O . LEU A 1 185 ? -10.496 18.123 36.921 1.00 57.19 185 LEU A O 1
ATOM 1505 N N . ILE A 1 186 ? -9.515 17.346 38.790 1.00 62.28 186 ILE A N 1
ATOM 1506 C CA . ILE A 1 186 ? -8.908 16.169 38.164 1.00 62.28 186 ILE A CA 1
ATOM 1507 C C . ILE A 1 186 ? -9.751 14.954 38.531 1.00 62.28 186 ILE A C 1
ATOM 1509 O O . ILE A 1 186 ? -9.989 14.663 39.703 1.00 62.28 186 ILE A O 1
ATOM 1513 N N . ALA A 1 187 ? -10.202 14.225 37.516 1.00 60.41 187 ALA A N 1
ATOM 1514 C CA . ALA A 1 187 ? -10.920 12.984 37.731 1.00 60.41 187 ALA A CA 1
ATOM 1515 C C . ALA A 1 187 ? -9.910 11.850 37.978 1.00 60.41 187 ALA A C 1
ATOM 1517 O O . ALA A 1 187 ? -9.186 11.443 37.064 1.00 60.41 187 ALA A O 1
ATOM 1518 N N . ILE A 1 188 ? -9.805 11.408 39.232 1.00 60.03 188 ILE A N 1
ATOM 1519 C CA . ILE A 1 188 ? -8.833 10.401 39.678 1.00 60.03 188 ILE A CA 1
ATOM 1520 C C . ILE A 1 188 ? -9.534 9.048 39.703 1.00 60.03 188 ILE A C 1
ATOM 1522 O O . ILE A 1 188 ? -10.344 8.808 40.583 1.00 60.03 188 ILE A O 1
ATOM 1526 N N . ASP A 1 189 ? -9.222 8.148 38.778 1.00 63.62 189 ASP A N 1
ATOM 1527 C CA . ASP A 1 189 ? -9.745 6.774 38.794 1.00 63.62 189 ASP A CA 1
ATOM 1528 C C . ASP A 1 189 ? -9.233 6.038 40.051 1.00 63.62 189 ASP A C 1
ATOM 1530 O O . ASP A 1 189 ? -8.064 5.655 40.108 1.00 63.62 189 ASP A O 1
ATOM 1534 N N . ARG A 1 190 ? -10.057 5.940 41.108 1.00 60.38 190 ARG A N 1
ATOM 1535 C CA . ARG A 1 190 ? -9.672 5.289 42.377 1.00 60.38 190 ARG A CA 1
ATOM 1536 C C . ARG A 1 190 ? -9.853 3.781 42.342 1.00 60.38 190 ARG A C 1
ATOM 1538 O O . ARG A 1 190 ? -9.049 3.078 42.950 1.00 60.38 190 ARG A O 1
ATOM 1545 N N . ASP A 1 191 ? -10.871 3.314 41.634 1.00 63.97 191 ASP A N 1
ATOM 1546 C CA . ASP A 1 191 ? -11.207 1.895 41.544 1.00 63.97 191 ASP A CA 1
ATOM 1547 C C . ASP A 1 191 ? -10.455 1.192 40.403 1.00 63.97 191 ASP A C 1
ATOM 1549 O O . ASP A 1 191 ? -10.416 -0.037 40.341 1.00 63.97 191 ASP A O 1
ATOM 1553 N N . GLY A 1 192 ? -9.782 1.957 39.530 1.00 71.56 192 GLY A N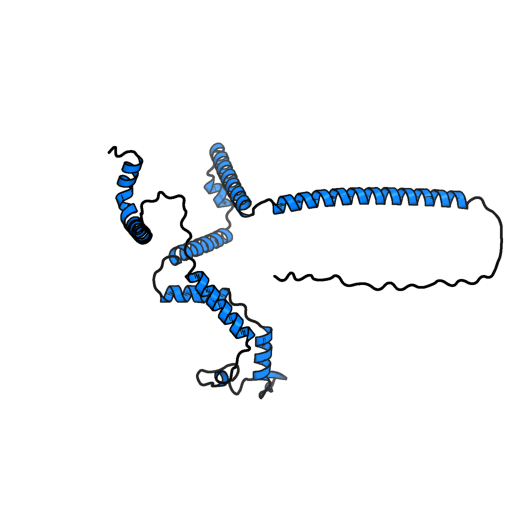 1
ATOM 1554 C CA . GLY A 1 192 ? -8.992 1.415 38.426 1.00 71.56 192 GLY A CA 1
ATOM 1555 C C . GLY A 1 192 ? -9.876 0.684 37.419 1.00 71.56 192 GLY A C 1
ATOM 1556 O O . GLY A 1 192 ? -9.481 -0.343 36.860 1.00 71.56 192 GLY A O 1
ATOM 1557 N N . GLU A 1 193 ? -11.107 1.155 37.228 1.00 75.50 193 GLU A N 1
ATOM 1558 C CA . GLU A 1 193 ? -12.053 0.525 36.308 1.00 75.50 193 GLU A CA 1
ATOM 1559 C C . GLU A 1 193 ? -11.753 0.914 34.861 1.00 75.50 193 GLU A C 1
ATOM 1561 O O . GLU A 1 193 ? -11.851 0.080 33.957 1.00 75.50 193 GLU A O 1
ATOM 1566 N N . PHE A 1 194 ? -11.352 2.168 34.626 1.00 80.19 194 PHE A N 1
ATOM 1567 C CA . PHE A 1 194 ? -11.039 2.657 33.286 1.00 80.19 194 PHE A CA 1
ATOM 1568 C C . PHE A 1 194 ? -9.565 2.437 32.940 1.00 80.19 194 PHE A C 1
ATOM 1570 O O . PHE A 1 194 ? -9.240 1.894 31.881 1.00 80.19 194 PHE A O 1
ATOM 1577 N N . TYR A 1 195 ? -8.661 2.823 33.841 1.00 84.25 195 TYR A N 1
ATOM 1578 C CA . TYR A 1 195 ? -7.235 2.518 33.747 1.00 84.25 195 TYR A CA 1
ATOM 1579 C C . TYR A 1 195 ? -6.929 1.235 34.521 1.00 84.25 195 TYR A C 1
ATOM 1581 O O . TYR A 1 195 ? -6.258 1.243 35.548 1.00 84.25 195 TYR A O 1
ATOM 1589 N N . ALA A 1 196 ? -7.456 0.128 34.003 1.00 83.25 196 ALA A N 1
ATOM 1590 C CA . ALA A 1 196 ? -7.353 -1.187 34.614 1.00 83.25 196 ALA A CA 1
ATOM 1591 C C . ALA A 1 196 ? -5.911 -1.708 34.722 1.00 83.25 196 ALA A C 1
ATOM 1593 O O . ALA A 1 196 ? -5.199 -1.843 33.723 1.00 83.25 196 ALA A O 1
ATOM 1594 N N . ASP A 1 197 ? -5.530 -2.093 35.941 1.00 82.75 197 ASP A N 1
ATOM 1595 C CA . ASP A 1 197 ? -4.320 -2.864 36.225 1.00 82.75 197 ASP A CA 1
ATOM 1596 C C . ASP A 1 197 ? -4.540 -4.368 35.988 1.00 82.75 197 ASP A C 1
ATOM 1598 O O . ASP A 1 197 ? -5.665 -4.846 35.846 1.00 82.75 197 ASP A O 1
ATOM 1602 N N . ALA A 1 198 ? -3.460 -5.158 35.999 1.00 86.56 198 ALA A N 1
ATOM 1603 C CA . ALA A 1 198 ? -3.504 -6.606 35.749 1.00 86.56 198 ALA A CA 1
ATOM 1604 C C . ALA A 1 198 ? -4.445 -7.399 36.686 1.00 86.56 198 ALA A C 1
ATOM 1606 O O . ALA A 1 198 ? -4.822 -8.522 36.354 1.00 86.56 198 ALA A O 1
ATOM 1607 N N . ASN A 1 199 ? -4.816 -6.824 37.836 1.00 84.50 199 ASN A N 1
ATOM 1608 C CA . ASN A 1 199 ? -5.719 -7.422 38.824 1.00 84.50 199 ASN A CA 1
ATOM 1609 C C . ASN A 1 199 ? -7.155 -6.858 38.773 1.00 84.50 199 ASN A C 1
ATOM 1611 O O . ASN A 1 199 ? -7.982 -7.256 39.590 1.00 84.50 199 ASN A O 1
ATOM 1615 N N . SER A 1 200 ? -7.458 -5.931 37.859 1.00 83.00 200 SER A N 1
ATOM 1616 C CA . SER A 1 200 ? -8.799 -5.354 37.712 1.00 83.00 200 SER A CA 1
ATOM 1617 C C . SER A 1 200 ? -9.756 -6.353 37.050 1.00 83.00 200 SER A C 1
ATOM 1619 O O . SER A 1 200 ? -9.403 -7.052 36.097 1.00 83.00 200 SER A O 1
ATOM 1621 N N . LEU A 1 201 ? -10.985 -6.430 37.565 1.00 83.62 201 LEU A N 1
ATOM 1622 C CA . LEU A 1 201 ? -12.022 -7.367 37.112 1.00 83.62 201 LEU A CA 1
ATOM 1623 C C . LEU A 1 201 ? -13.110 -6.702 36.252 1.00 83.62 201 LEU A C 1
ATOM 1625 O O . LEU A 1 201 ? -14.013 -7.394 35.783 1.00 83.62 201 LEU A O 1
ATOM 1629 N N . GLY A 1 202 ? -13.009 -5.394 35.979 1.00 78.00 202 GLY A N 1
ATOM 1630 C CA . GLY A 1 202 ? -14.035 -4.623 35.257 1.00 78.00 202 GLY A CA 1
ATOM 1631 C C . GLY A 1 202 ? -14.334 -5.111 33.829 1.00 78.00 202 GLY A C 1
ATOM 1632 O O . GLY A 1 202 ? -15.380 -4.800 33.263 1.00 78.00 202 GLY A O 1
ATOM 1633 N N . PHE A 1 203 ? -13.462 -5.936 33.235 1.00 82.81 203 PHE A N 1
ATOM 1634 C CA . PHE A 1 203 ? -13.699 -6.518 31.909 1.00 82.81 203 PHE A CA 1
ATOM 1635 C C . PHE A 1 203 ? -14.755 -7.637 31.900 1.00 82.81 203 PHE A C 1
ATOM 1637 O O . PHE A 1 203 ? -15.285 -7.946 30.833 1.00 82.81 203 PHE A O 1
ATOM 1644 N N . ILE A 1 204 ? -15.046 -8.265 33.047 1.00 87.06 204 ILE A N 1
ATOM 1645 C CA . ILE A 1 204 ? -15.914 -9.453 33.125 1.00 87.06 204 ILE A CA 1
ATOM 1646 C C . ILE A 1 204 ? -17.362 -9.111 32.748 1.00 87.06 204 ILE A C 1
ATOM 1648 O O . ILE A 1 204 ? -18.017 -9.889 32.051 1.00 87.06 204 ILE A O 1
ATOM 1652 N N . ASP A 1 205 ? -17.837 -7.930 33.142 1.00 84.00 205 ASP A N 1
ATOM 1653 C CA . ASP A 1 205 ? -19.215 -7.491 32.908 1.00 84.00 205 ASP A CA 1
ATOM 1654 C C . ASP A 1 205 ? -19.403 -6.726 31.585 1.00 84.00 205 ASP A C 1
ATOM 1656 O O . ASP A 1 205 ? -20.532 -6.389 31.208 1.00 84.00 205 ASP A O 1
ATOM 1660 N N . ASN A 1 206 ? -18.324 -6.488 30.829 1.00 86.62 206 ASN A N 1
ATOM 1661 C CA . ASN A 1 206 ? -18.387 -5.750 29.572 1.00 86.62 206 ASN A CA 1
ATOM 1662 C C . ASN A 1 206 ? -19.124 -6.554 28.487 1.00 86.62 206 ASN A C 1
ATOM 1664 O O . ASN A 1 206 ? -18.636 -7.560 27.965 1.00 86.62 206 ASN A O 1
ATOM 1668 N N . LYS A 1 207 ? -20.310 -6.065 28.108 1.00 90.44 207 LYS A N 1
ATOM 1669 C CA . LYS A 1 207 ? -21.101 -6.587 26.990 1.00 90.44 207 LYS A CA 1
ATOM 1670 C C . LYS A 1 207 ? -21.060 -5.590 25.833 1.00 90.44 207 LYS A C 1
ATOM 1672 O O . LYS A 1 207 ? -21.838 -4.632 25.844 1.00 90.44 207 LYS A O 1
ATOM 1677 N N . PRO A 1 208 ? -20.202 -5.807 24.818 1.00 89.88 208 PRO A N 1
ATOM 1678 C CA . PRO A 1 208 ? -20.080 -4.872 23.712 1.00 89.88 208 PRO A CA 1
ATOM 1679 C C . PRO A 1 208 ? -21.394 -4.782 22.921 1.00 89.88 208 PRO A C 1
ATOM 1681 O O . PRO A 1 208 ? -22.133 -5.770 22.806 1.00 89.88 208 PRO A O 1
ATOM 1684 N N . PRO A 1 209 ? -21.696 -3.617 22.324 1.00 92.75 209 PRO A N 1
ATOM 1685 C CA . PRO A 1 209 ? -22.875 -3.469 21.489 1.00 92.75 209 PRO A CA 1
ATOM 1686 C C . PRO A 1 209 ? -22.766 -4.364 20.249 1.00 92.75 209 PRO A C 1
ATOM 1688 O O . PRO A 1 209 ? -21.689 -4.539 19.677 1.00 92.75 209 PRO A O 1
ATOM 1691 N N . LYS A 1 210 ? -23.906 -4.884 19.774 1.00 93.94 210 LYS A N 1
ATOM 1692 C CA . LYS A 1 210 ? -23.958 -5.791 18.609 1.00 93.94 210 LYS A CA 1
ATOM 1693 C C . LYS A 1 210 ? -23.261 -5.212 17.371 1.00 93.94 210 LYS A C 1
ATOM 1695 O O . LYS A 1 210 ? -22.526 -5.926 16.704 1.00 93.94 210 LYS A O 1
ATOM 1700 N N . GLY A 1 211 ? -23.393 -3.905 17.129 1.00 93.00 211 GLY A N 1
ATOM 1701 C CA . GLY A 1 211 ? -22.725 -3.237 16.008 1.00 93.00 211 GLY A CA 1
ATOM 1702 C C . GLY A 1 211 ? -21.190 -3.277 16.071 1.00 93.00 211 GLY A C 1
ATOM 1703 O O . GLY A 1 211 ? -20.545 -3.341 15.029 1.00 93.00 211 GLY A O 1
ATOM 1704 N N . ALA A 1 212 ? -20.586 -3.288 17.266 1.00 91.38 212 ALA A N 1
ATOM 1705 C CA . ALA A 1 212 ? -19.138 -3.458 17.410 1.00 91.38 212 ALA A CA 1
ATOM 1706 C C . ALA A 1 212 ? -18.708 -4.900 17.096 1.00 91.38 212 ALA A C 1
ATOM 1708 O O . ALA A 1 212 ? -17.689 -5.115 16.438 1.00 91.38 212 ALA A O 1
ATOM 1709 N N . VAL A 1 213 ? -19.521 -5.883 17.495 1.00 93.94 213 VAL A N 1
ATOM 1710 C CA . VAL A 1 213 ? -19.308 -7.297 17.156 1.00 93.94 213 VAL A CA 1
ATOM 1711 C C . VAL A 1 213 ? -19.409 -7.512 15.645 1.00 93.94 213 VAL A C 1
ATOM 1713 O O . VAL A 1 213 ? -18.543 -8.162 15.063 1.00 93.94 213 VAL A O 1
ATOM 1716 N N . ASP A 1 214 ? -20.404 -6.917 14.986 1.00 95.81 214 ASP A N 1
ATOM 1717 C CA . ASP A 1 214 ? -20.578 -7.032 13.535 1.00 95.81 214 ASP A CA 1
ATOM 1718 C C . ASP A 1 214 ? -19.392 -6.436 12.759 1.00 95.81 214 ASP A C 1
ATOM 1720 O O . ASP A 1 214 ? -18.931 -7.036 11.785 1.00 95.81 214 ASP A O 1
ATOM 1724 N N . ARG A 1 215 ? -18.842 -5.301 13.220 1.00 93.44 215 ARG A N 1
ATOM 1725 C CA . ARG A 1 215 ? -17.612 -4.708 12.662 1.00 93.44 215 ARG A CA 1
ATOM 1726 C C . ARG A 1 215 ? -16.425 -5.667 12.781 1.00 93.44 215 ARG A C 1
ATOM 1728 O O . ARG A 1 215 ? -15.776 -5.947 11.776 1.00 93.44 215 ARG A O 1
ATOM 1735 N N . LEU A 1 216 ? -16.202 -6.241 13.968 1.00 92.94 216 LEU A N 1
ATOM 1736 C CA . LEU A 1 216 ? -15.136 -7.223 14.199 1.00 92.94 216 LEU A CA 1
ATOM 1737 C C . LEU A 1 216 ? -15.285 -8.454 13.292 1.00 92.94 216 LEU A C 1
ATOM 1739 O O . LEU A 1 216 ? -14.313 -8.915 12.694 1.00 92.94 216 LEU A O 1
ATOM 1743 N N . VAL A 1 217 ? -16.502 -8.985 13.162 1.00 96.44 217 VAL A N 1
ATOM 1744 C CA . VAL A 1 217 ? -16.784 -10.126 12.280 1.00 96.44 217 VAL A CA 1
ATOM 1745 C C . VAL A 1 217 ? -16.524 -9.763 10.815 1.00 96.44 217 VAL A C 1
ATOM 1747 O O . VAL A 1 217 ? -15.974 -10.579 10.072 1.00 96.44 217 VAL A O 1
ATOM 1750 N N . GLY A 1 218 ? -16.883 -8.549 10.394 1.00 95.62 218 GLY A N 1
ATOM 1751 C CA . GLY A 1 218 ? -16.561 -8.024 9.068 1.00 95.62 218 GLY A CA 1
ATOM 1752 C C . GLY A 1 218 ? -15.054 -7.983 8.804 1.00 95.62 218 GLY A C 1
ATOM 1753 O O . GLY A 1 218 ? -14.596 -8.476 7.770 1.00 95.62 218 GLY A O 1
ATOM 1754 N N . ASP A 1 219 ? -14.276 -7.483 9.762 1.00 93.50 219 ASP A N 1
ATOM 1755 C CA . ASP A 1 219 ? -12.816 -7.409 9.661 1.00 93.50 219 ASP A CA 1
ATOM 1756 C C . ASP A 1 219 ? -12.156 -8.795 9.628 1.00 93.50 219 ASP A C 1
ATOM 1758 O O . ASP A 1 219 ? -11.221 -9.021 8.851 1.00 93.50 219 ASP A O 1
ATOM 1762 N N . LEU A 1 220 ? -12.669 -9.756 10.405 1.00 94.00 220 LEU A N 1
ATOM 1763 C CA . LEU A 1 220 ? -12.209 -11.148 10.379 1.00 94.00 220 LEU A CA 1
ATOM 1764 C C . LEU A 1 220 ? -12.455 -11.803 9.015 1.00 94.00 220 LEU A C 1
ATOM 1766 O O . LEU A 1 220 ? -11.536 -12.405 8.455 1.00 94.00 220 LEU A O 1
ATOM 1770 N N . LYS A 1 221 ? -13.653 -11.633 8.442 1.00 95.25 221 LYS A N 1
ATOM 1771 C CA . LYS A 1 221 ? -13.981 -12.143 7.100 1.00 95.25 221 LYS A CA 1
ATOM 1772 C C . LYS A 1 221 ? -13.101 -11.507 6.027 1.00 95.25 221 LYS A C 1
ATOM 1774 O O . LYS A 1 221 ? -12.519 -12.211 5.209 1.00 95.25 221 LYS A O 1
ATOM 1779 N N . LYS A 1 222 ? -12.900 -10.187 6.078 1.00 93.12 222 LYS A N 1
ATOM 1780 C CA . LYS A 1 222 ? -12.001 -9.467 5.161 1.00 93.12 222 LYS A CA 1
ATOM 1781 C C . LYS A 1 222 ? -10.559 -9.984 5.246 1.00 93.12 222 LYS A C 1
ATOM 1783 O O . LYS A 1 222 ? -9.869 -10.101 4.223 1.00 93.12 222 LYS A O 1
ATOM 1788 N N . ALA A 1 223 ? -10.080 -10.282 6.454 1.00 90.69 223 ALA A N 1
ATOM 1789 C CA . ALA A 1 223 ? -8.757 -10.860 6.667 1.00 90.69 223 ALA A CA 1
ATOM 1790 C C . ALA A 1 223 ? -8.655 -12.283 6.087 1.00 90.69 223 ALA A C 1
ATOM 1792 O O . ALA A 1 223 ? -7.658 -12.604 5.432 1.00 90.69 223 ALA A O 1
ATOM 1793 N N . GLU A 1 224 ? -9.690 -13.106 6.268 1.00 91.44 224 GLU A N 1
ATOM 1794 C CA . GLU A 1 224 ? -9.787 -14.446 5.685 1.00 91.44 224 GLU A CA 1
ATOM 1795 C C . GLU A 1 224 ? -9.811 -14.401 4.151 1.00 91.44 224 GLU A C 1
ATOM 1797 O O . GLU A 1 224 ? -8.983 -15.052 3.511 1.00 91.44 224 GLU A O 1
ATOM 1802 N N . ASP A 1 225 ? -10.655 -13.561 3.554 1.00 91.94 225 ASP A N 1
ATOM 1803 C CA . ASP A 1 225 ? -10.741 -13.377 2.102 1.00 91.94 225 ASP A CA 1
ATOM 1804 C C . ASP A 1 225 ? -9.394 -12.953 1.511 1.00 91.94 225 ASP A C 1
ATOM 1806 O O . ASP A 1 225 ? -8.944 -13.471 0.485 1.00 91.94 225 ASP A O 1
ATOM 1810 N N . THR A 1 226 ? -8.692 -12.044 2.193 1.00 88.50 226 THR A N 1
ATOM 1811 C CA . THR A 1 226 ? -7.356 -11.599 1.782 1.00 88.50 226 THR A CA 1
ATOM 1812 C C . THR A 1 226 ? -6.344 -12.747 1.809 1.00 88.50 226 THR A C 1
ATOM 1814 O O . THR A 1 226 ? -5.494 -12.830 0.920 1.00 88.50 226 THR A O 1
ATOM 1817 N N . ARG A 1 227 ? -6.429 -13.642 2.802 1.00 85.81 227 ARG A N 1
ATOM 1818 C CA . ARG A 1 227 ? -5.567 -14.829 2.922 1.00 85.81 227 ARG A CA 1
ATOM 1819 C C . ARG A 1 227 ? -5.899 -15.885 1.866 1.00 85.81 227 ARG A C 1
ATOM 1821 O O . ARG A 1 227 ? -4.986 -16.507 1.325 1.00 85.81 227 ARG A O 1
ATOM 1828 N N . MET A 1 228 ? -7.181 -16.082 1.573 1.00 84.81 228 MET A N 1
ATOM 1829 C CA . MET A 1 228 ? -7.673 -17.096 0.636 1.00 84.81 228 MET A CA 1
ATOM 1830 C C . MET A 1 228 ? -7.602 -16.652 -0.827 1.00 84.81 228 MET A C 1
ATOM 1832 O O . MET A 1 228 ? -7.736 -17.483 -1.731 1.00 84.81 228 MET A O 1
ATOM 1836 N N . ARG A 1 229 ? -7.343 -15.363 -1.088 1.00 85.25 229 ARG A N 1
ATOM 1837 C CA . ARG A 1 229 ? -7.209 -14.813 -2.438 1.00 85.25 229 ARG A CA 1
ATOM 1838 C C . ARG A 1 229 ? -6.072 -15.493 -3.204 1.00 85.25 229 ARG A C 1
ATOM 1840 O O . ARG A 1 229 ? -4.893 -15.169 -3.051 1.00 85.25 229 ARG A O 1
ATOM 1847 N N . ARG A 1 230 ? -6.439 -16.414 -4.096 1.00 72.81 230 ARG A N 1
ATOM 1848 C CA . ARG A 1 230 ? -5.508 -17.056 -5.030 1.00 72.81 230 ARG A CA 1
ATOM 1849 C C . ARG A 1 230 ? -5.022 -16.035 -6.058 1.00 72.81 230 ARG A C 1
ATOM 1851 O O . ARG A 1 230 ? -5.793 -15.203 -6.536 1.00 72.81 230 ARG A O 1
ATOM 1858 N N . ARG A 1 231 ? -3.742 -16.109 -6.431 1.00 73.25 231 ARG A N 1
ATOM 1859 C CA . ARG A 1 231 ? -3.248 -15.394 -7.614 1.00 73.25 231 ARG A CA 1
ATOM 1860 C C . ARG A 1 231 ? -3.927 -16.015 -8.834 1.00 73.25 231 ARG A C 1
ATOM 1862 O O . ARG A 1 231 ? -3.793 -17.219 -9.044 1.00 73.25 231 ARG A O 1
ATOM 1869 N N . LYS A 1 232 ? -4.673 -15.217 -9.599 1.00 67.88 232 LYS A N 1
ATOM 1870 C CA . LYS A 1 232 ? -5.191 -15.644 -10.902 1.00 67.88 232 LYS A CA 1
ATOM 1871 C C . LYS A 1 232 ? -3.966 -15.893 -11.791 1.00 67.88 232 LYS A C 1
ATOM 1873 O O . LYS A 1 232 ? -3.120 -15.007 -11.901 1.00 67.88 232 LYS A O 1
ATOM 1878 N N . GLY A 1 233 ? -3.798 -17.119 -12.283 1.00 60.84 233 GLY A N 1
ATOM 1879 C CA . GLY A 1 233 ? -2.724 -17.429 -13.228 1.00 60.84 233 GLY A CA 1
ATOM 1880 C C . GLY A 1 233 ? -2.960 -16.656 -14.522 1.00 60.84 233 GLY A C 1
ATOM 1881 O O . GLY A 1 233 ? -4.114 -16.459 -14.890 1.00 60.84 233 GLY A O 1
ATOM 1882 N N . GLY A 1 234 ? -1.894 -16.172 -15.158 1.00 59.88 234 GLY A N 1
ATOM 1883 C CA . GLY A 1 234 ? -1.990 -15.661 -16.522 1.00 59.88 234 GLY A CA 1
ATOM 1884 C C . GLY A 1 234 ? -2.242 -16.840 -17.457 1.00 59.88 234 GLY A C 1
ATOM 1885 O O . GLY A 1 234 ? -1.499 -17.816 -17.405 1.00 59.88 234 GLY A O 1
ATOM 1886 N N . ASP A 1 235 ? -3.299 -16.764 -18.260 1.00 57.38 235 ASP A N 1
ATOM 1887 C CA . ASP A 1 235 ? -3.709 -17.820 -19.198 1.00 57.38 235 ASP A CA 1
ATOM 1888 C C . ASP A 1 235 ? -2.891 -17.797 -20.511 1.00 57.38 235 ASP A C 1
ATOM 1890 O O . ASP A 1 235 ? -3.260 -18.443 -21.484 1.00 57.38 235 ASP A O 1
ATOM 1894 N N . GLU A 1 236 ? -1.788 -17.043 -20.549 1.00 61.78 236 GLU A N 1
ATOM 1895 C CA . GLU A 1 236 ? -0.953 -16.830 -21.743 1.00 61.78 236 GLU A CA 1
ATOM 1896 C C . GLU A 1 236 ? 0.223 -17.816 -21.864 1.00 61.78 236 GLU A C 1
ATOM 1898 O O . GLU A 1 236 ? 0.946 -17.774 -22.853 1.00 61.78 236 GLU A O 1
ATOM 1903 N N . GLU A 1 237 ? 0.450 -18.685 -20.873 1.00 71.69 237 GLU A N 1
ATOM 1904 C CA . GLU A 1 237 ? 1.544 -19.665 -20.920 1.00 71.69 237 GLU A CA 1
ATOM 1905 C C . GLU A 1 237 ? 1.078 -21.000 -21.522 1.00 71.69 237 GLU A C 1
ATOM 1907 O O . GLU A 1 237 ? -0.010 -21.490 -21.200 1.00 71.69 237 GLU A O 1
ATOM 1912 N N . ASP A 1 238 ? 1.929 -21.613 -22.352 1.00 80.31 238 ASP A N 1
ATOM 1913 C CA . ASP A 1 238 ? 1.665 -22.911 -22.972 1.00 80.31 238 ASP A CA 1
ATOM 1914 C C . ASP A 1 238 ? 1.306 -23.983 -21.933 1.00 80.31 238 ASP A C 1
ATOM 1916 O O . ASP A 1 238 ? 1.977 -24.192 -20.913 1.00 80.31 238 ASP A O 1
ATOM 1920 N N . VAL A 1 239 ? 0.218 -24.705 -22.203 1.00 83.19 239 VAL A N 1
ATOM 1921 C CA . VAL A 1 239 ? -0.322 -25.709 -21.284 1.00 83.19 239 VAL A CA 1
ATOM 1922 C C . VAL A 1 239 ? 0.536 -26.977 -21.331 1.00 83.19 239 VAL A C 1
ATOM 1924 O O . VAL A 1 239 ? 0.349 -27.852 -22.169 1.00 83.19 239 VAL A O 1
ATOM 1927 N N . THR A 1 240 ? 1.460 -27.108 -20.378 1.00 85.56 240 THR A N 1
ATOM 1928 C CA . THR A 1 240 ? 2.344 -28.284 -20.213 1.00 85.56 240 THR A CA 1
ATOM 1929 C C . THR A 1 240 ? 1.765 -29.384 -19.307 1.00 85.56 240 THR A C 1
ATOM 1931 O O . THR A 1 240 ? 2.482 -30.293 -18.886 1.00 85.56 240 THR A O 1
ATOM 1934 N N . TYR A 1 241 ? 0.482 -29.308 -18.938 1.00 88.00 241 TYR A N 1
ATOM 1935 C CA . TYR A 1 241 ? -0.141 -30.188 -17.943 1.00 88.00 241 TYR A CA 1
ATOM 1936 C C . TYR A 1 241 ? -1.496 -30.734 -18.407 1.00 88.00 241 TYR A C 1
ATOM 1938 O O . TYR A 1 241 ? -2.246 -30.064 -19.104 1.00 88.00 241 TYR A O 1
ATOM 1946 N N . ILE A 1 242 ? -1.829 -31.950 -17.958 1.00 89.00 242 ILE A N 1
ATOM 1947 C CA . ILE A 1 242 ? -3.110 -32.620 -18.263 1.00 89.00 242 ILE A CA 1
ATOM 1948 C C . ILE A 1 242 ? -4.140 -32.409 -17.138 1.00 89.00 242 ILE A C 1
ATOM 1950 O O . ILE A 1 242 ? -5.333 -32.308 -17.395 1.00 89.00 242 ILE A O 1
ATOM 1954 N N . ASN A 1 243 ? -3.700 -32.332 -15.875 1.00 92.62 243 ASN A N 1
ATOM 1955 C CA . ASN A 1 243 ? -4.578 -32.139 -14.713 1.00 92.62 243 ASN A CA 1
ATOM 1956 C C . ASN A 1 243 ? -4.023 -31.074 -13.745 1.00 92.62 243 ASN A C 1
ATOM 1958 O O . ASN A 1 243 ? -2.850 -30.705 -13.820 1.00 92.62 243 ASN A O 1
ATOM 1962 N N . ASP A 1 244 ? -4.844 -30.609 -12.800 1.00 88.94 244 ASP A N 1
ATOM 1963 C CA . ASP A 1 244 ? -4.454 -29.553 -11.849 1.00 88.94 244 ASP A CA 1
ATOM 1964 C C . ASP A 1 244 ? -3.313 -29.959 -10.909 1.00 88.94 244 ASP A C 1
ATOM 1966 O O . ASP A 1 244 ? -2.479 -29.132 -10.535 1.00 88.94 244 ASP A O 1
ATOM 1970 N N . LYS A 1 245 ? -3.240 -31.239 -10.524 1.00 93.19 245 LYS A N 1
ATOM 1971 C CA . LYS A 1 245 ? -2.142 -31.745 -9.685 1.00 93.19 245 LYS A CA 1
ATOM 1972 C C . LYS A 1 245 ? -0.814 -31.717 -10.448 1.00 93.19 245 LYS A C 1
ATOM 1974 O O . LYS A 1 245 ? 0.203 -31.327 -9.886 1.00 93.19 245 LYS A O 1
ATOM 1979 N N . ASN A 1 246 ? -0.843 -32.059 -11.733 1.00 92.00 246 ASN A N 1
ATOM 1980 C CA . ASN A 1 246 ? 0.272 -31.990 -12.666 1.00 92.00 246 ASN A CA 1
ATOM 1981 C C . ASN A 1 246 ? 0.666 -30.525 -12.896 1.00 92.00 246 ASN A C 1
ATOM 1983 O O . ASN A 1 246 ? 1.837 -30.197 -12.782 1.00 92.00 246 ASN A O 1
ATOM 1987 N N . LYS A 1 247 ? -0.296 -29.600 -13.038 1.00 89.94 247 LYS A N 1
ATOM 1988 C CA . LYS A 1 247 ? -0.015 -28.153 -13.068 1.00 89.94 247 LYS A CA 1
ATOM 1989 C C . LYS A 1 247 ? 0.772 -27.698 -11.842 1.00 89.94 247 LYS A C 1
ATOM 1991 O O . LYS A 1 247 ? 1.798 -27.039 -11.975 1.00 89.94 247 LYS A O 1
ATOM 1996 N N . GLN A 1 248 ? 0.307 -28.050 -10.642 1.00 90.62 248 GLN A N 1
ATOM 1997 C CA . GLN A 1 248 ? 0.976 -27.680 -9.390 1.00 90.62 248 GLN A CA 1
ATOM 1998 C C . GLN A 1 248 ? 2.362 -28.324 -9.269 1.00 90.62 248 GLN A C 1
ATOM 2000 O O . GLN A 1 248 ? 3.297 -27.686 -8.783 1.00 90.62 248 GLN A O 1
ATOM 2005 N N . PHE A 1 249 ? 2.509 -29.565 -9.735 1.00 93.88 249 PHE A N 1
ATOM 2006 C CA . PHE A 1 249 ? 3.785 -30.270 -9.760 1.00 93.88 249 PHE A CA 1
ATOM 2007 C C . PHE A 1 249 ? 4.772 -29.635 -10.748 1.00 93.88 249 PHE A C 1
ATOM 2009 O O . PHE A 1 249 ? 5.882 -29.294 -10.346 1.00 93.88 249 PHE A O 1
ATOM 2016 N N . ASN A 1 250 ? 4.353 -29.355 -11.983 1.00 90.81 250 ASN A N 1
ATOM 2017 C CA . ASN A 1 250 ? 5.152 -28.650 -12.985 1.00 90.81 250 ASN A CA 1
ATOM 2018 C C . ASN A 1 250 ? 5.524 -27.243 -12.512 1.00 90.81 250 ASN A C 1
ATOM 2020 O O . ASN A 1 250 ? 6.673 -26.842 -12.647 1.00 90.81 250 ASN A O 1
ATOM 2024 N N . GLN A 1 251 ? 4.609 -26.515 -11.862 1.00 90.50 251 GLN A N 1
ATOM 2025 C CA . GLN A 1 251 ? 4.919 -25.227 -11.231 1.00 90.50 251 GLN A CA 1
ATOM 2026 C C . GLN A 1 251 ? 5.950 -25.358 -10.107 1.00 90.50 251 GLN A C 1
ATOM 2028 O O . GLN A 1 251 ? 6.781 -24.467 -9.930 1.00 90.50 251 GLN A O 1
ATOM 2033 N N . LYS A 1 252 ? 5.908 -26.444 -9.325 1.00 93.75 252 LYS A N 1
ATOM 2034 C CA . LYS A 1 252 ? 6.929 -26.723 -8.312 1.00 93.75 252 LYS A CA 1
ATOM 2035 C C . LYS A 1 252 ? 8.275 -26.975 -8.988 1.00 93.75 252 LYS A C 1
ATOM 2037 O O . LYS A 1 252 ? 9.239 -26.317 -8.617 1.00 93.75 252 LYS A O 1
ATOM 2042 N N . LEU A 1 253 ? 8.334 -27.849 -9.994 1.00 92.75 253 LEU A N 1
ATOM 2043 C CA . LEU A 1 253 ? 9.559 -28.121 -10.751 1.00 92.75 253 LEU A CA 1
ATOM 2044 C C . LEU A 1 253 ? 10.122 -26.850 -11.389 1.00 92.75 253 LEU A C 1
ATOM 2046 O O . LEU A 1 253 ? 11.304 -26.569 -11.226 1.00 92.75 253 LEU A O 1
ATOM 2050 N N . ALA A 1 254 ? 9.267 -26.037 -12.006 1.00 91.06 254 ALA A N 1
ATOM 2051 C CA . ALA A 1 254 ? 9.643 -24.775 -12.625 1.00 91.06 254 ALA A CA 1
ATOM 2052 C C . ALA A 1 254 ? 10.359 -23.836 -11.641 1.00 91.06 254 ALA A C 1
ATOM 2054 O O . ALA A 1 254 ? 11.384 -23.250 -11.976 1.00 91.06 254 ALA A O 1
ATOM 2055 N N . ARG A 1 255 ? 9.880 -23.735 -10.393 1.00 91.06 255 ARG A N 1
ATOM 2056 C CA . ARG A 1 255 ? 10.512 -22.887 -9.364 1.00 91.06 255 ARG A CA 1
ATOM 2057 C C . ARG A 1 255 ? 11.927 -23.334 -8.988 1.00 91.06 255 ARG A C 1
ATOM 2059 O O . ARG A 1 255 ? 12.746 -22.478 -8.673 1.00 91.06 255 ARG A O 1
ATOM 2066 N N . TYR A 1 256 ? 12.203 -24.639 -8.981 1.00 94.69 256 TYR A N 1
ATOM 2067 C CA . TYR A 1 256 ? 13.502 -25.178 -8.560 1.00 94.69 256 TYR A CA 1
ATOM 2068 C C . TYR A 1 256 ? 14.478 -25.365 -9.726 1.00 94.69 256 TYR A C 1
ATOM 2070 O O . TYR A 1 256 ? 15.661 -25.065 -9.582 1.00 94.69 256 TYR A O 1
ATOM 2078 N N . TYR A 1 257 ? 13.994 -25.850 -10.871 1.00 95.19 257 TYR A N 1
ATOM 2079 C CA . TYR A 1 257 ? 14.841 -26.329 -11.961 1.00 95.19 257 TYR A CA 1
ATOM 2080 C C . TYR A 1 257 ? 14.973 -25.357 -13.130 1.00 95.19 257 TYR A C 1
ATOM 2082 O O . TYR A 1 257 ? 16.021 -25.386 -13.765 1.00 95.19 257 TYR A O 1
ATOM 2090 N N . ASN A 1 258 ? 14.023 -24.440 -13.376 1.00 92.06 258 ASN A N 1
ATOM 2091 C CA . ASN A 1 258 ? 14.123 -23.524 -14.528 1.00 92.06 258 ASN A CA 1
ATOM 2092 C C . ASN A 1 258 ? 15.405 -22.683 -14.514 1.00 92.06 258 ASN A C 1
ATOM 2094 O O . ASN A 1 258 ? 15.916 -22.337 -15.572 1.00 92.06 258 ASN A O 1
ATOM 2098 N N . LYS A 1 259 ? 15.956 -22.387 -13.328 1.00 94.00 259 LYS A N 1
ATOM 2099 C CA . LYS A 1 259 ? 17.248 -21.698 -13.199 1.00 94.00 259 LYS A CA 1
ATOM 2100 C C . LYS A 1 259 ? 18.401 -22.478 -13.851 1.00 94.00 259 LYS A C 1
ATOM 2102 O O . LYS A 1 259 ? 19.338 -21.860 -14.335 1.00 94.00 259 LYS A O 1
ATOM 2107 N N . TYR A 1 260 ? 18.340 -23.807 -13.838 1.00 94.75 260 TYR A N 1
ATOM 2108 C CA . TYR A 1 260 ? 19.383 -24.702 -14.347 1.00 94.75 260 TYR A CA 1
ATOM 2109 C C . TYR A 1 260 ? 19.049 -25.283 -15.725 1.00 94.75 260 TYR A C 1
ATOM 2111 O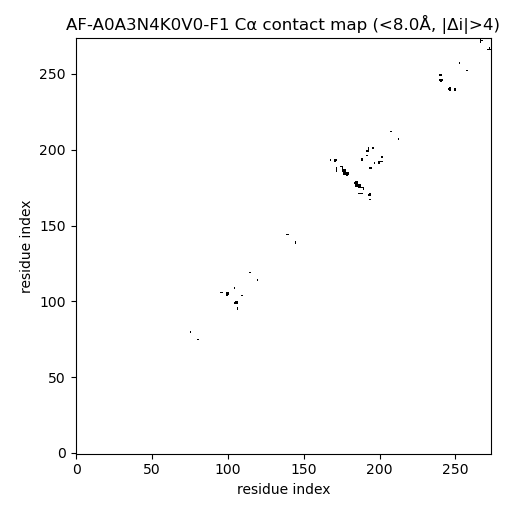 O . TYR A 1 260 ? 19.949 -25.664 -16.458 1.00 94.75 260 TYR A O 1
ATOM 2119 N N . THR A 1 261 ? 17.766 -25.360 -16.084 1.00 91.75 261 THR A N 1
ATOM 2120 C CA . THR A 1 261 ? 17.297 -25.952 -17.347 1.00 91.75 261 THR A CA 1
ATOM 2121 C C . THR A 1 261 ? 16.892 -24.908 -18.388 1.00 91.75 261 THR A C 1
ATOM 2123 O O . THR A 1 261 ? 16.253 -25.264 -19.375 1.00 91.75 261 THR A O 1
ATOM 2126 N N . GLY A 1 262 ? 17.228 -23.630 -18.175 1.00 90.19 262 GLY A N 1
ATOM 2127 C CA . GLY A 1 262 ? 16.903 -22.537 -19.097 1.00 90.19 262 GLY A CA 1
ATOM 2128 C C . GLY A 1 262 ? 17.483 -22.766 -20.492 1.00 90.19 262 GLY A C 1
ATOM 2129 O O . GLY A 1 262 ? 16.741 -22.772 -21.461 1.00 90.19 262 GLY A O 1
ATOM 2130 N N . GLU A 1 263 ? 18.772 -23.096 -20.587 1.00 90.38 263 GLU A N 1
ATOM 2131 C CA . GLU A 1 263 ? 19.440 -23.372 -21.871 1.00 90.38 263 GLU A CA 1
ATOM 2132 C C . GLU A 1 263 ? 18.811 -24.551 -22.625 1.00 90.38 263 GLU A C 1
ATOM 2134 O O . GLU A 1 263 ? 18.666 -24.520 -23.847 1.00 90.38 263 GLU A O 1
ATOM 2139 N N . ILE A 1 264 ? 18.396 -25.583 -21.888 1.00 89.00 264 ILE A N 1
ATOM 2140 C CA . ILE A 1 264 ? 17.723 -26.757 -22.444 1.00 89.00 264 ILE A CA 1
ATOM 2141 C C . ILE A 1 264 ? 16.348 -26.356 -22.991 1.00 89.00 264 ILE A C 1
ATOM 2143 O O . ILE A 1 264 ? 16.011 -26.712 -24.118 1.00 89.00 264 ILE A O 1
ATOM 2147 N N . ARG A 1 265 ? 15.567 -25.591 -22.219 1.00 88.75 265 ARG A N 1
ATOM 2148 C CA . ARG A 1 265 ? 14.252 -25.087 -22.637 1.00 88.75 265 ARG A CA 1
ATOM 2149 C C . ARG A 1 265 ? 14.364 -24.213 -23.883 1.00 88.75 265 ARG A C 1
ATOM 2151 O O . ARG A 1 265 ? 13.677 -24.463 -24.864 1.00 88.75 265 ARG A O 1
ATOM 2158 N N . ASP A 1 266 ? 15.280 -23.261 -23.862 1.00 90.38 266 ASP A N 1
ATOM 2159 C CA . ASP A 1 266 ? 15.585 -22.381 -24.980 1.00 90.38 266 ASP A CA 1
ATOM 2160 C C . ASP A 1 266 ? 15.989 -23.165 -26.239 1.00 90.38 266 ASP A C 1
ATOM 2162 O O . ASP A 1 266 ? 15.614 -22.810 -27.353 1.00 90.38 266 ASP A O 1
ATOM 2166 N N . SER A 1 267 ? 16.746 -24.253 -26.078 1.00 90.56 267 SER A N 1
ATOM 2167 C CA . SER A 1 267 ? 17.125 -25.132 -27.190 1.00 90.56 267 SER A CA 1
ATOM 2168 C C . SER A 1 267 ? 15.920 -25.887 -27.753 1.00 90.56 267 SER A C 1
ATOM 2170 O O . SER A 1 267 ? 15.811 -26.029 -28.968 1.00 90.56 267 SER A O 1
ATOM 2172 N N . PHE A 1 268 ? 14.977 -26.320 -26.909 1.00 87.25 268 PHE A N 1
ATOM 2173 C CA . PHE A 1 268 ? 13.703 -26.883 -27.371 1.00 87.25 268 PHE A CA 1
ATOM 2174 C C . PHE A 1 268 ? 12.865 -25.849 -28.134 1.00 87.25 268 PHE A C 1
ATOM 2176 O O . PHE A 1 268 ? 12.355 -26.165 -29.206 1.00 87.25 268 PHE A O 1
ATOM 2183 N N . GLU A 1 269 ? 12.781 -24.615 -27.636 1.00 86.94 269 GLU A N 1
ATOM 2184 C CA . GLU A 1 269 ? 12.060 -23.515 -28.293 1.00 86.94 269 GLU A CA 1
ATOM 2185 C C . GLU A 1 269 ? 12.724 -23.103 -29.624 1.00 86.94 269 GLU A C 1
ATOM 2187 O O . GLU A 1 269 ? 12.037 -22.724 -30.572 1.00 86.94 269 GLU A O 1
ATOM 2192 N N . ARG A 1 270 ? 14.051 -23.263 -29.745 1.00 89.94 270 ARG A N 1
ATOM 2193 C CA . ARG A 1 270 ? 14.821 -23.055 -30.987 1.00 89.94 270 ARG A CA 1
ATOM 2194 C C . ARG A 1 270 ? 14.871 -24.267 -31.929 1.00 89.94 270 ARG A C 1
ATOM 2196 O O . ARG A 1 270 ? 15.510 -24.181 -32.974 1.00 89.94 270 ARG A O 1
ATOM 2203 N N . GLY A 1 271 ? 14.201 -25.377 -31.611 1.00 83.88 271 GLY A N 1
ATOM 2204 C CA . GLY A 1 271 ? 14.116 -26.542 -32.502 1.00 83.88 271 GLY A CA 1
ATOM 2205 C C . GLY A 1 271 ? 15.198 -27.608 -32.301 1.00 83.88 271 GLY A C 1
ATOM 2206 O O . GLY A 1 271 ? 15.634 -28.233 -33.265 1.00 83.88 271 GLY A O 1
ATOM 2207 N N . THR A 1 272 ? 15.620 -27.857 -31.057 1.00 76.69 272 THR A N 1
ATOM 2208 C CA . THR A 1 272 ? 16.555 -28.933 -30.639 1.00 76.69 272 THR A CA 1
ATOM 2209 C C . THR A 1 272 ? 17.927 -28.924 -31.316 1.00 76.69 272 THR A C 1
ATOM 2211 O O . THR A 1 272 ? 18.666 -29.905 -31.242 1.00 76.69 272 THR A O 1
ATOM 2214 N N . MET A 1 273 ? 18.285 -27.821 -31.966 1.00 59.84 273 MET A N 1
ATOM 2215 C CA . MET A 1 273 ? 19.605 -27.641 -32.548 1.00 59.84 273 MET A CA 1
ATOM 2216 C C . MET A 1 273 ? 20.559 -27.236 -31.419 1.00 59.84 273 MET A C 1
ATOM 2218 O O . MET A 1 273 ? 20.387 -26.172 -30.822 1.00 59.84 273 MET A O 1
ATOM 2222 N N . VAL A 1 274 ? 21.477 -28.145 -31.081 1.00 56.84 274 VAL A N 1
ATOM 2223 C CA . VAL A 1 274 ? 22.594 -27.908 -30.149 1.00 56.84 274 VAL A CA 1
ATOM 2224 C C . VAL A 1 274 ? 23.528 -26.852 -30.723 1.00 56.84 274 VAL A C 1
ATOM 2226 O O . VAL A 1 274 ? 23.820 -26.945 -31.938 1.00 56.84 274 VAL A O 1
#

Secondary structure (DSSP, 8-state):
----PPPPPPPPP------------------TTHHHHHHHHHHHHHHHHHHHHHHHHHHHHHHHHHHHHHHHHHHS-HHHHHHHHHHHHHHHHHHHHHHHHHTT--HHHHHHHT--HHHHHHHHHHHHHHHHHHHTTS---HHHHHHHHHHHHHHH----HHHHHHHHHHHTTTT-EEE-TTS-EEE--SS-SSS--TT--TTTT----HHHHHHHHHHHHHHHHHHH-PPPPPTTS----SSHHHHHHHHHHHHHHHHHHHHHHHHHHTTS--

pLDDT: mean 80.7, std 19.27, range [28.92, 97.19]

InterPro domains:
  IPR013260 mRNA splicing factor SYF2 [PF08231] (103-269)
  IPR013260 mRNA splicing factor SYF2 [PTHR13264] (16-274)

Mean predicted aligned error: 15.73 Å

Nearest PDB structures (foldseek):
  6qdv-assembly1_y  TM=8.045E-01  e=1.282E-05  Homo sapiens
  8c6j-assembly1_y  TM=4.944E-01  e=5.722E-07  Homo sapiens
  7w59-assembly1_M  TM=7.657E-01  e=4.116E-05  Homo sapiens

Solvent-accessible surface area (backbone atoms only — not comparable to full-atom values): 17133 Å² total; per-residue (Å²): 136,84,88,85,84,86,84,82,87,83,83,86,85,80,89,77,87,84,86,82,85,87,88,80,90,83,90,85,84,88,76,84,67,64,58,61,56,52,51,50,54,47,49,53,50,50,50,52,48,52,52,50,51,51,50,53,51,51,50,53,53,49,52,52,52,48,56,55,47,51,52,50,57,70,69,50,56,69,70,57,51,56,52,50,49,51,54,46,54,53,48,54,51,53,49,54,44,48,54,22,54,76,71,73,44,66,47,69,58,59,56,56,70,75,58,48,70,70,56,50,52,53,48,50,56,50,52,50,52,51,50,53,49,61,66,63,67,58,91,83,50,70,70,60,51,50,51,51,52,49,55,49,50,61,69,70,56,79,82,63,65,65,63,49,50,53,53,51,53,50,68,49,64,74,82,31,84,44,76,44,100,86,71,52,79,47,74,52,74,81,86,25,64,81,74,54,52,99,84,51,66,65,70,76,79,65,75,79,58,69,70,60,54,53,50,52,52,50,54,52,50,54,52,49,52,63,69,67,57,70,82,80,75,77,88,84,63,84,83,90,53,93,47,73,69,48,42,53,49,52,52,51,48,48,73,72,42,44,86,77,41,43,70,59,50,53,25,54,77,68,66,65,64,127

Organism: NCBI:txid1336337

Radius of gyration: 38.82 Å; Cα contacts (8 Å, |Δi|>4): 57; chains: 1; bounding box: 91×101×78 Å

Sequence (274 aa):
MSSEQTAPETCPSKLSQSESAETSDAASSATPELSNDATQKAKERAERWKALKGRAKKSAEVNRKEVYAERRRQAVDPSETTRLNRKRDEAEFKLAKAEAEDDGKDFERKRAWDWTIEESERWDKRMEKKKKHVEDVAFQDYTQTARKIYKKQLRELQPDLESYAAEKAKLIRDDTIAETEDGELIAIDRDGEFYADANSLGFIDNKPPKGAVDRLVGDLKKAEDTRMRRRKGGDEEDVTYINDKNKQFNQKLARYYNKYTGEIRDSFERGTMV

Foldseek 3Di:
DDDDDDDDDDDDDDDDDDDDDDDDDDDDDDDPPVVVVVVVVVVVVVVVVVVVVVVVVVVVVVVVVVVVVVVVVVPDDPVVVVVVVVVVVVVVVVVQCVVCVVVVHDSVVVVVVPDDPVNVVVVVVVVVVVVVVVVLVDDDDPVSVVVVLVVVVVVVDDDDVVVVVVVVCVQQVPDDQDQDPVRDGDRDNPLCLSVNDPPDPNVVPDDDDVVVVVVVVVVVVVSVCVVPDDDDDDPPDDDPDDDPVRVVVVVVCCVPPCVPCVVVVVCVVVPVDD